Protein AF-0000000072589293 (afdb_homodimer)

Secondary structure (DSSP, 8-state):
-BGGG--HHHHHHHHHHHHH-TT-EEEEEE-SSS-EEEE-SSS--EEEEE--TTT-HHHHHHHHTTEEEEEEEE-TTS-EEEEEEETT--SPEEEEESSHHHHHHHHHHHHHH-SB-PPPPSS-EEEETTEEEE--TTS----TT-----------------/-BGGG--HHHHHHHHHHHHH-TT-EEEEEE-SSS-EEEE-SSS--EEEEE--TTT-HHHHHHHHTTEEEEEEEE-TTS-EEEEEEETT--SPEEEEESSHHHHHHHHHHHHHH-SB-PPPPSS-EEEETTEEEE--TTS----TT-----------------

pLDDT: mean 85.95, std 20.61, range [29.19, 98.81]

InterPro domains:
  IPR019701 NinX, bac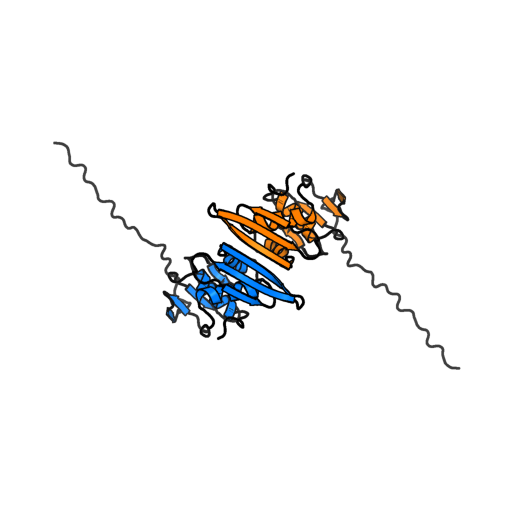teriophage P22 [PF10765] (6-109)

Structure (mmCIF, N/CA/C/O backbone):
data_AF-0000000072589293-model_v1
#
loop_
_entity.id
_entity.type
_entity.pdbx_description
1 polymer 'DUF2591 domain-containing protein'
#
loop_
_atom_site.group_PDB
_atom_site.id
_atom_site.type_symbol
_atom_site.label_atom_id
_atom_site.label_alt_id
_atom_site.label_comp_id
_atom_site.label_asym_id
_atom_site.label_entity_id
_atom_site.label_seq_id
_atom_site.pdbx_PDB_ins_code
_atom_site.Cartn_x
_atom_site.Cartn_y
_atom_site.Cartn_z
_atom_site.occupancy
_atom_site.B_iso_or_equiv
_atom_site.auth_seq_id
_atom_site.auth_comp_id
_atom_site.auth_asym_id
_atom_site.auth_atom_id
_atom_site.pdbx_PDB_model_num
ATOM 1 N N . MET A 1 1 ? 13.688 -21.469 -8.148 1 95.31 1 MET A N 1
ATOM 2 C CA . MET A 1 1 ? 14.219 -20.219 -7.617 1 95.31 1 MET A CA 1
ATOM 3 C C . MET A 1 1 ? 13.758 -20 -6.18 1 95.31 1 MET A C 1
ATOM 5 O O . MET A 1 1 ? 12.625 -20.328 -5.828 1 95.31 1 MET A O 1
ATOM 9 N N . ARG A 1 2 ? 14.703 -19.406 -5.406 1 97.75 2 ARG A N 1
ATOM 10 C CA . ARG A 1 2 ? 14.359 -19.141 -4.016 1 97.75 2 ARG A CA 1
ATOM 11 C C . ARG A 1 2 ? 13.422 -17.953 -3.895 1 97.75 2 ARG A C 1
ATOM 13 O O . ARG A 1 2 ? 13.68 -16.891 -4.473 1 97.75 2 ARG A O 1
ATOM 20 N N . THR A 1 3 ? 12.406 -18.125 -3.061 1 97.69 3 THR A N 1
ATOM 21 C CA . THR A 1 3 ? 11.383 -17.094 -2.943 1 97.69 3 THR A CA 1
ATOM 22 C C . THR A 1 3 ? 11.938 -15.859 -2.238 1 97.69 3 THR A C 1
ATOM 24 O O . THR A 1 3 ? 11.523 -14.734 -2.523 1 97.69 3 THR A O 1
ATOM 27 N N . ASP A 1 4 ? 12.906 -15.977 -1.321 1 97.12 4 ASP A N 1
ATOM 28 C CA . ASP A 1 4 ? 13.461 -14.859 -0.563 1 97.12 4 ASP A CA 1
ATOM 29 C C . ASP A 1 4 ? 14.398 -14.016 -1.43 1 97.12 4 ASP A C 1
ATOM 31 O O . ASP A 1 4 ? 14.859 -12.953 -1.004 1 97.12 4 ASP A O 1
ATOM 35 N N . ARG A 1 5 ? 14.617 -14.477 -2.711 1 96.69 5 ARG A N 1
ATOM 36 C CA . ARG A 1 5 ? 15.516 -13.758 -3.605 1 96.69 5 ARG A CA 1
ATOM 37 C C . ARG A 1 5 ? 14.766 -13.234 -4.824 1 96.69 5 ARG A C 1
ATOM 39 O O . ARG A 1 5 ? 15.359 -12.594 -5.695 1 96.69 5 ARG A O 1
ATOM 46 N N . LEU A 1 6 ? 13.531 -13.555 -4.859 1 97.88 6 LEU A N 1
ATOM 47 C CA . LEU A 1 6 ? 12.742 -13.094 -5.996 1 97.88 6 LEU A CA 1
ATOM 48 C C . LEU A 1 6 ? 12.727 -11.57 -6.062 1 97.88 6 LEU A C 1
ATOM 50 O O . LEU A 1 6 ? 12.648 -10.898 -5.027 1 97.88 6 LEU A O 1
ATOM 54 N N . ASP A 1 7 ? 12.789 -11.047 -7.207 1 96.94 7 ASP A N 1
ATOM 55 C CA . ASP A 1 7 ? 12.727 -9.609 -7.438 1 96.94 7 ASP A CA 1
ATOM 56 C C . ASP A 1 7 ? 12.203 -9.297 -8.836 1 96.94 7 ASP A C 1
ATOM 58 O O . ASP A 1 7 ? 12.016 -10.203 -9.648 1 96.94 7 ASP A O 1
ATOM 62 N N . GLY A 1 8 ? 11.805 -8.062 -9.016 1 96.75 8 GLY A N 1
ATOM 63 C CA . GLY A 1 8 ? 11.43 -7.59 -10.336 1 96.75 8 GLY A CA 1
ATOM 64 C C . GLY A 1 8 ? 10.312 -8.398 -10.961 1 96.75 8 GLY A C 1
ATOM 65 O O . GLY A 1 8 ? 9.32 -8.711 -10.305 1 96.75 8 GLY A O 1
ATOM 66 N N . THR A 1 9 ? 10.484 -8.773 -12.242 1 96.75 9 THR A N 1
ATOM 67 C CA . THR A 1 9 ? 9.414 -9.406 -13 1 96.75 9 THR A CA 1
ATOM 68 C C . THR A 1 9 ? 9.133 -10.812 -12.477 1 96.75 9 THR A C 1
ATOM 70 O O . THR A 1 9 ? 7.988 -11.281 -12.523 1 96.75 9 THR A O 1
ATOM 73 N N . ARG A 1 10 ? 10.172 -11.492 -11.961 1 97.69 10 ARG A N 1
ATOM 74 C CA . ARG A 1 10 ? 9.953 -12.828 -11.414 1 97.69 10 ARG A CA 1
ATOM 75 C C . ARG A 1 10 ? 9.055 -12.781 -10.188 1 97.69 10 ARG A C 1
ATOM 77 O O . ARG A 1 10 ? 8.133 -13.586 -10.055 1 97.69 10 ARG A O 1
ATOM 84 N N . LEU A 1 11 ? 9.305 -11.812 -9.336 1 98.44 11 LEU A N 1
ATOM 85 C CA . LEU A 1 11 ? 8.469 -11.625 -8.156 1 98.44 11 LEU A CA 1
ATOM 86 C C . LEU A 1 11 ? 7.055 -11.195 -8.547 1 98.44 11 LEU A C 1
ATOM 88 O O . LEU A 1 11 ? 6.074 -11.719 -8.016 1 98.44 11 LEU A O 1
ATOM 92 N N . ASP A 1 12 ? 6.965 -10.273 -9.469 1 98.38 12 ASP A N 1
ATOM 93 C CA . ASP A 1 12 ? 5.672 -9.781 -9.945 1 98.38 12 ASP A CA 1
ATOM 94 C C . ASP A 1 12 ? 4.844 -10.914 -10.555 1 98.38 12 ASP A C 1
ATOM 96 O O . ASP A 1 12 ? 3.635 -10.992 -10.328 1 98.38 12 ASP A O 1
ATOM 100 N N . TYR A 1 13 ? 5.5 -11.82 -11.273 1 97.5 13 TYR A N 1
ATOM 101 C CA . TYR A 1 13 ? 4.852 -12.969 -11.891 1 97.5 13 TYR A CA 1
ATOM 102 C C . TYR A 1 13 ? 4.199 -13.859 -10.836 1 97.5 13 TYR A C 1
ATOM 104 O O . TYR A 1 13 ? 3.014 -14.188 -10.945 1 97.5 13 TYR A O 1
ATOM 112 N N . TRP A 1 14 ? 4.934 -14.164 -9.914 1 97.31 14 TRP A N 1
ATOM 113 C CA . TRP A 1 14 ? 4.438 -15.109 -8.914 1 97.31 14 TRP A CA 1
ATOM 114 C C . TRP A 1 14 ? 3.402 -14.453 -8.008 1 97.31 14 TRP A C 1
ATOM 116 O O . TRP A 1 14 ? 2.5 -15.125 -7.5 1 97.31 14 TRP A O 1
ATOM 126 N N . CYS A 1 15 ? 3.516 -13.133 -7.797 1 97.62 15 CYS A N 1
ATOM 127 C CA . CYS A 1 15 ? 2.463 -12.414 -7.086 1 97.62 15 CYS A CA 1
ATOM 128 C C . CYS A 1 15 ? 1.141 -12.5 -7.84 1 97.62 15 CYS A C 1
ATOM 130 O O . CYS A 1 15 ? 0.087 -12.695 -7.234 1 97.62 15 CYS A O 1
ATOM 132 N N . ALA A 1 16 ? 1.229 -12.297 -9.133 1 97.06 16 ALA A N 1
ATOM 133 C CA . ALA A 1 16 ? 0.021 -12.398 -9.945 1 97.06 16 ALA A CA 1
ATOM 134 C C . ALA A 1 16 ? -0.623 -13.773 -9.805 1 97.06 16 ALA A C 1
ATOM 136 O O . ALA A 1 16 ? -1.835 -13.883 -9.602 1 97.06 16 ALA A O 1
ATOM 137 N N . ARG A 1 17 ? 0.209 -14.766 -9.859 1 95.94 17 ARG A N 1
ATOM 138 C CA . ARG A 1 17 ? -0.282 -16.141 -9.719 1 95.94 17 ARG A CA 1
ATOM 139 C C . ARG A 1 17 ? -0.901 -16.359 -8.344 1 95.94 17 ARG A C 1
ATOM 141 O O . ARG A 1 17 ? -1.942 -17 -8.219 1 95.94 17 ARG A O 1
ATOM 148 N N . ALA A 1 18 ? -0.25 -15.82 -7.363 1 95.69 18 ALA A N 1
ATOM 149 C CA . ALA A 1 18 ? -0.725 -15.977 -5.988 1 95.69 18 ALA A CA 1
ATOM 150 C C . ALA A 1 18 ? -2.066 -15.273 -5.793 1 95.69 18 ALA A C 1
ATOM 152 O O . ALA A 1 18 ? -2.959 -15.812 -5.125 1 95.69 18 ALA A O 1
ATOM 153 N N . LEU A 1 19 ? -2.23 -14.078 -6.324 1 95.38 19 LEU A N 1
ATOM 154 C CA . LEU A 1 19 ? -3.447 -13.289 -6.16 1 95.38 19 LEU A CA 1
ATOM 155 C C . LEU A 1 19 ? -4.605 -13.914 -6.934 1 95.38 19 LEU A C 1
ATOM 157 O O . LEU A 1 19 ? -5.754 -13.852 -6.492 1 95.38 19 LEU A O 1
ATOM 161 N N . ALA A 1 20 ? -4.355 -14.359 -8.086 1 92.62 20 ALA A N 1
ATOM 162 C CA . ALA A 1 20 ? -5.402 -14.969 -8.914 1 92.62 20 ALA A CA 1
ATOM 163 C C . ALA A 1 20 ? -6.031 -16.156 -8.203 1 92.62 20 ALA A C 1
ATOM 165 O O . ALA A 1 20 ? -7.246 -16.359 -8.266 1 92.62 20 ALA A O 1
ATOM 166 N N . GLY A 1 21 ? -5.145 -16.875 -7.469 1 86.19 21 GLY A N 1
ATOM 167 C CA . GLY A 1 21 ? -5.648 -18.062 -6.777 1 86.19 21 GLY A CA 1
ATOM 168 C C . GLY A 1 21 ? -5.602 -19.312 -7.629 1 86.19 21 GLY A C 1
ATOM 169 O O . GLY A 1 21 ? -5.316 -19.25 -8.828 1 86.19 21 GLY A O 1
ATOM 170 N N . ASP A 1 22 ? -6.027 -20.406 -7.145 1 79.5 22 ASP A N 1
ATOM 171 C CA . ASP A 1 22 ? -5.828 -21.719 -7.742 1 79.5 22 ASP A CA 1
ATOM 172 C C . ASP A 1 22 ? -6.859 -22 -8.836 1 79.5 22 ASP A C 1
ATOM 174 O O . ASP A 1 22 ? -6.59 -22.734 -9.781 1 79.5 22 ASP A O 1
ATOM 178 N N . ASP A 1 23 ? -7.961 -21.312 -8.727 1 82.94 23 ASP A N 1
ATOM 179 C CA . ASP A 1 23 ? -9.047 -21.672 -9.633 1 82.94 23 ASP A CA 1
ATOM 180 C C . ASP A 1 23 ? -9.141 -20.688 -10.789 1 82.94 23 ASP A C 1
ATOM 182 O O . ASP A 1 23 ? -9.906 -20.891 -11.734 1 82.94 23 ASP A O 1
ATOM 186 N N . ALA A 1 24 ? -8.336 -19.672 -10.719 1 86.5 24 ALA A N 1
ATOM 187 C CA . ALA A 1 24 ? -8.453 -18.641 -11.742 1 86.5 24 ALA A CA 1
ATOM 188 C C . ALA A 1 24 ? -7.59 -18.969 -12.953 1 86.5 24 ALA A C 1
ATOM 190 O O . ALA A 1 24 ? -6.562 -19.641 -12.828 1 86.5 24 ALA A O 1
ATOM 191 N N . THR A 1 25 ? -8.148 -18.609 -14.109 1 90.38 25 THR A N 1
ATOM 192 C CA . THR A 1 25 ? -7.332 -18.656 -15.312 1 90.38 25 THR A CA 1
ATOM 193 C C . THR A 1 25 ? -6.59 -17.344 -15.516 1 90.38 25 THR A C 1
ATOM 195 O O . THR A 1 25 ? -7.199 -16.266 -15.508 1 90.38 25 THR A O 1
ATOM 198 N N . LEU A 1 26 ? -5.246 -17.469 -15.648 1 94.69 26 LEU A N 1
ATOM 199 C CA . LEU A 1 26 ? -4.402 -16.312 -15.914 1 94.69 26 LEU A CA 1
ATOM 200 C C . LEU A 1 26 ? -3.762 -16.406 -17.297 1 94.69 26 LEU A C 1
ATOM 202 O O . LEU A 1 26 ? -3.307 -17.484 -17.703 1 94.69 26 LEU A O 1
ATOM 206 N N . ARG A 1 27 ? -3.783 -15.258 -17.984 1 94.94 27 ARG A N 1
ATOM 207 C CA . ARG A 1 27 ? -3.053 -15.164 -19.25 1 94.94 27 ARG A CA 1
ATOM 208 C C . ARG A 1 27 ? -1.947 -14.109 -19.172 1 94.94 27 ARG A C 1
ATOM 210 O O . ARG A 1 27 ? -2.217 -12.938 -18.891 1 94.94 27 ARG A O 1
ATOM 217 N N . PHE A 1 28 ? -0.741 -14.586 -19.359 1 95.75 28 PHE A N 1
ATOM 218 C CA . PHE A 1 28 ? 0.393 -13.672 -19.438 1 95.75 28 PHE A CA 1
ATOM 219 C C . PHE A 1 28 ? 0.768 -13.391 -20.875 1 95.75 28 PHE A C 1
ATOM 221 O O . PHE A 1 28 ? 1.236 -14.281 -21.594 1 95.75 28 PHE A O 1
ATOM 228 N N . VAL A 1 29 ? 0.486 -12.195 -21.25 1 93.5 29 VAL A N 1
ATOM 229 C CA . VAL A 1 29 ? 0.837 -11.758 -22.594 1 93.5 29 VAL A CA 1
ATOM 230 C C . VAL A 1 29 ? 2.348 -11.555 -22.703 1 93.5 29 VAL A C 1
ATOM 232 O O . VAL A 1 29 ? 2.953 -11.844 -23.734 1 93.5 29 VAL A O 1
ATOM 235 N N . ALA A 1 30 ? 2.859 -11.055 -21.609 1 92.62 30 ALA A N 1
ATOM 236 C CA . ALA A 1 30 ? 4.301 -10.852 -21.5 1 92.62 30 ALA A CA 1
ATOM 237 C C . ALA A 1 30 ? 4.754 -10.977 -20.047 1 92.62 30 ALA A C 1
ATOM 239 O O . ALA A 1 30 ? 4.02 -10.602 -19.125 1 92.62 30 ALA A O 1
ATOM 240 N N . VAL A 1 31 ? 5.906 -11.43 -19.844 1 92.56 31 VAL A N 1
ATOM 241 C CA . VAL A 1 31 ? 6.5 -11.484 -18.516 1 92.56 31 VAL A CA 1
ATOM 242 C C . VAL A 1 31 ? 7.699 -10.547 -18.438 1 92.56 31 VAL A C 1
ATOM 244 O O . VAL A 1 31 ? 7.945 -9.914 -17.406 1 92.56 31 VAL A O 1
ATOM 247 N N . ALA A 1 32 ? 8.477 -10.523 -19.547 1 90.75 32 ALA A N 1
ATOM 248 C CA . ALA A 1 32 ? 9.602 -9.594 -19.656 1 90.75 32 ALA A CA 1
ATOM 249 C C . ALA A 1 32 ? 9.43 -8.68 -20.875 1 90.75 32 ALA A C 1
ATOM 251 O O . ALA A 1 32 ? 8.883 -9.086 -21.891 1 90.75 32 ALA A O 1
ATOM 252 N N . PRO A 1 33 ? 9.773 -7.398 -20.672 1 93.38 33 PRO A N 1
ATOM 253 C CA . PRO A 1 33 ? 10.445 -6.754 -19.547 1 93.38 33 PRO A CA 1
ATOM 254 C C . PRO A 1 33 ? 9.477 -6.383 -18.422 1 93.38 33 PRO A C 1
ATOM 256 O O . PRO A 1 33 ? 9.906 -5.957 -17.344 1 93.38 33 PRO A O 1
ATOM 259 N N . SER A 1 34 ? 8.164 -6.527 -18.688 1 95.31 34 SER A N 1
ATOM 260 C CA . SER A 1 34 ? 7.137 -6.273 -17.672 1 95.31 34 SER A CA 1
ATOM 261 C C . SER A 1 34 ? 6.043 -7.336 -17.734 1 95.31 34 SER A C 1
ATOM 263 O O . SER A 1 34 ? 5.723 -7.855 -18.797 1 95.31 34 SER A O 1
ATOM 265 N N . VAL A 1 35 ? 5.57 -7.637 -16.609 1 97.06 35 VAL A N 1
ATOM 266 C CA . VAL A 1 35 ? 4.477 -8.602 -16.547 1 97.06 35 VAL A CA 1
ATOM 267 C C . VAL A 1 35 ? 3.188 -7.949 -17.047 1 97.06 35 VAL A C 1
ATOM 269 O O . VAL A 1 35 ? 2.734 -6.949 -16.484 1 97.06 35 VAL A O 1
ATOM 272 N N . VAL A 1 36 ? 2.658 -8.422 -18.094 1 97.06 36 VAL A N 1
ATOM 273 C CA . VAL A 1 36 ? 1.354 -8.031 -18.609 1 97.06 36 VAL A CA 1
ATOM 274 C C . VAL A 1 36 ? 0.382 -9.203 -18.516 1 97.06 36 VAL A C 1
ATOM 276 O O . VAL A 1 36 ? 0.643 -10.281 -19.047 1 97.06 36 VAL A O 1
ATOM 279 N N . VAL A 1 37 ? -0.737 -9.008 -17.875 1 96.12 37 VAL A N 1
ATOM 280 C CA . VAL A 1 37 ? -1.557 -10.156 -17.516 1 96.12 37 VAL A CA 1
ATOM 281 C C . VAL A 1 37 ? -3.031 -9.836 -17.734 1 96.12 37 VAL A C 1
ATOM 283 O O . VAL A 1 37 ? -3.447 -8.68 -17.625 1 96.12 37 VAL A O 1
ATOM 286 N N . THR A 1 38 ? -3.732 -10.812 -18.156 1 94.69 38 THR A N 1
ATOM 287 C CA . THR A 1 38 ? -5.191 -10.812 -18.156 1 94.69 38 THR A CA 1
ATOM 288 C C . THR A 1 38 ? -5.734 -11.836 -17.156 1 94.69 38 THR A C 1
ATOM 290 O O . THR A 1 38 ? -5.387 -13.016 -17.234 1 94.69 38 THR A O 1
ATOM 293 N N . VAL A 1 39 ? -6.52 -11.375 -16.234 1 92.88 39 VAL A N 1
ATOM 294 C CA . VAL A 1 39 ? -7.176 -12.211 -15.234 1 92.88 39 VAL A CA 1
ATOM 295 C C . VAL A 1 39 ? -8.484 -11.562 -14.797 1 92.88 39 VAL A C 1
ATOM 297 O O . VAL A 1 39 ? -8.523 -10.375 -14.469 1 92.88 39 VAL A O 1
ATOM 300 N N . THR A 1 40 ? -9.531 -12.281 -14.906 1 88.81 40 THR A N 1
ATOM 301 C CA . THR A 1 40 ? -10.844 -11.695 -14.672 1 88.81 40 THR A CA 1
ATOM 302 C C . THR A 1 40 ? -11.5 -12.297 -13.43 1 88.81 40 THR A C 1
ATOM 304 O O . THR A 1 40 ? -12.617 -11.922 -13.062 1 88.81 40 THR A O 1
ATOM 307 N N . SER A 1 41 ? -10.852 -13.25 -12.82 1 84.88 41 SER A N 1
ATOM 308 C CA . SER A 1 41 ? -11.375 -13.867 -11.609 1 84.88 41 SER A CA 1
ATOM 309 C C . SER A 1 41 ? -10.336 -13.844 -10.492 1 84.88 41 SER A C 1
ATOM 311 O O . SER A 1 41 ? -9.156 -13.594 -10.734 1 84.88 41 SER A O 1
ATOM 313 N N . GLY A 1 42 ? -10.859 -13.961 -9.234 1 83.62 42 GLY A N 1
ATOM 314 C CA . GLY A 1 42 ? -9.984 -13.906 -8.07 1 83.62 42 GLY A CA 1
ATOM 315 C C . GLY A 1 42 ? -9.773 -12.5 -7.543 1 83.62 42 GLY A C 1
ATOM 316 O O . GLY A 1 42 ? -10.586 -11.609 -7.797 1 83.62 42 GLY A O 1
ATOM 317 N N . ALA A 1 43 ? -8.625 -12.336 -6.773 1 86.31 43 ALA A N 1
ATOM 318 C CA . ALA A 1 43 ? -8.406 -11.055 -6.105 1 86.31 43 ALA A CA 1
ATOM 319 C C . ALA A 1 43 ? -7.758 -10.047 -7.047 1 86.31 43 ALA A C 1
ATOM 321 O O . ALA A 1 43 ? -7.793 -8.836 -6.797 1 86.31 43 ALA A O 1
ATOM 322 N N . LEU A 1 44 ? -7.109 -10.586 -8.047 1 90.69 44 LEU A N 1
ATOM 323 C CA . LEU A 1 44 ? -6.508 -9.719 -9.062 1 90.69 44 LEU A CA 1
ATOM 324 C C . LEU A 1 44 ? -7.383 -9.656 -10.305 1 90.69 44 LEU A C 1
ATOM 326 O O . LEU A 1 44 ? -7.766 -10.688 -10.859 1 90.69 44 LEU A O 1
ATOM 330 N N . ARG A 1 45 ? -7.785 -8.43 -10.727 1 90.62 45 ARG A N 1
ATOM 331 C CA . ARG A 1 45 ? -8.531 -8.234 -11.969 1 90.62 45 ARG A CA 1
ATOM 332 C C . ARG A 1 45 ? -7.84 -7.227 -12.875 1 90.62 45 ARG A C 1
ATOM 334 O O . ARG A 1 45 ? -7.73 -6.047 -12.539 1 90.62 45 ARG A O 1
ATOM 341 N N . LYS A 1 46 ? -7.332 -7.816 -13.891 1 94.06 46 LYS A N 1
ATOM 342 C CA . LYS A 1 46 ? -6.594 -7.035 -14.883 1 94.06 46 LYS A CA 1
ATOM 343 C C . LYS A 1 46 ? -6.871 -7.539 -16.297 1 94.06 46 LYS A C 1
ATOM 345 O O . LYS A 1 46 ? -6.969 -8.75 -16.531 1 94.06 46 LYS A O 1
ATOM 350 N N . LEU A 1 47 ? -7.051 -6.691 -17.266 1 94.25 47 LEU A N 1
ATOM 351 C CA . LEU A 1 47 ? -7.246 -7.031 -18.672 1 94.25 47 LEU A CA 1
ATOM 352 C C . LEU A 1 47 ? -6.113 -6.48 -19.531 1 94.25 47 LEU A C 1
ATOM 354 O O . LEU A 1 47 ? -6.125 -5.305 -19.906 1 94.25 47 LEU A O 1
ATOM 358 N N . ASP A 1 48 ? -5.184 -7.336 -19.766 1 93.62 48 ASP A N 1
ATOM 359 C CA . ASP A 1 48 ? -4.012 -6.965 -20.547 1 93.62 48 ASP A CA 1
ATOM 360 C C . ASP A 1 48 ? -3.332 -5.727 -19.969 1 93.62 48 ASP A C 1
ATOM 362 O O . ASP A 1 48 ? -3.115 -4.742 -20.688 1 93.62 48 ASP A O 1
ATOM 366 N N . GLN A 1 49 ? -3.076 -5.742 -18.781 1 96.94 49 GLN A N 1
ATOM 367 C CA . GLN A 1 49 ? -2.471 -4.621 -18.078 1 96.94 49 GLN A CA 1
ATOM 368 C C . GLN A 1 49 ? -1.182 -5.039 -17.375 1 96.94 49 GLN A C 1
ATOM 370 O O . GLN A 1 49 ? -1.01 -6.211 -17.031 1 96.94 49 GLN A O 1
ATOM 375 N N . ARG A 1 50 ? -0.341 -4.066 -17.266 1 97.38 50 ARG A N 1
ATOM 376 C CA . ARG A 1 50 ? 0.897 -4.281 -16.516 1 97.38 50 ARG A CA 1
ATOM 377 C C . ARG A 1 50 ? 0.615 -4.508 -15.039 1 97.38 50 ARG A C 1
ATOM 379 O O . ARG A 1 50 ? -0.281 -3.879 -14.469 1 97.38 50 ARG A O 1
ATOM 386 N N . PHE A 1 51 ? 1.267 -5.375 -14.438 1 97.62 51 PHE A N 1
ATOM 387 C CA . PHE A 1 51 ? 1.188 -5.668 -13.008 1 97.62 51 PHE A CA 1
ATOM 388 C C . PHE A 1 51 ? 2.578 -5.691 -12.383 1 97.62 51 PHE A C 1
ATOM 390 O O . PHE A 1 51 ? 3.393 -6.559 -12.703 1 97.62 51 PHE A O 1
ATOM 397 N N . ALA A 1 52 ? 2.852 -4.719 -11.539 1 98.19 52 ALA A N 1
ATOM 398 C CA . ALA A 1 52 ? 4.199 -4.574 -10.992 1 98.19 52 ALA A CA 1
ATOM 399 C C . ALA A 1 52 ? 4.16 -4.234 -9.508 1 98.19 52 ALA A C 1
ATOM 401 O O . ALA A 1 52 ? 4.629 -3.168 -9.094 1 98.19 52 ALA A O 1
ATOM 402 N N . PRO A 1 53 ? 3.758 -5.168 -8.656 1 97.69 53 PRO A N 1
ATOM 403 C CA . PRO A 1 53 ? 3.684 -4.898 -7.215 1 97.69 53 PRO A CA 1
ATOM 404 C C . PRO A 1 53 ? 5.051 -4.605 -6.598 1 97.69 53 PRO A C 1
ATOM 406 O O . PRO A 1 53 ? 5.137 -3.93 -5.57 1 97.69 53 PRO A O 1
ATOM 409 N N . SER A 1 54 ? 6.137 -5.066 -7.16 1 97.31 54 SER A N 1
ATOM 410 C CA . SER A 1 54 ? 7.465 -4.828 -6.609 1 97.31 54 SER A CA 1
ATOM 411 C C . SER A 1 54 ? 7.91 -3.385 -6.836 1 97.31 54 SER A C 1
ATOM 413 O O . SER A 1 54 ? 8.82 -2.895 -6.164 1 97.31 54 SER A O 1
ATOM 415 N N . ALA A 1 55 ? 7.207 -2.727 -7.77 1 96.12 55 ALA A N 1
ATOM 416 C CA . ALA A 1 55 ? 7.656 -1.386 -8.141 1 96.12 55 ALA A CA 1
ATOM 417 C C . ALA A 1 55 ? 6.559 -0.354 -7.895 1 96.12 55 ALA A C 1
ATOM 419 O O . ALA A 1 55 ? 6.816 0.852 -7.91 1 96.12 55 ALA A O 1
ATOM 420 N N . SER A 1 56 ? 5.402 -0.84 -7.664 1 95.38 56 SER A N 1
ATOM 421 C CA . SER A 1 56 ? 4.281 0.093 -7.594 1 95.38 56 SER A CA 1
ATOM 422 C C . SER A 1 56 ? 3.346 -0.255 -6.441 1 95.38 56 SER A C 1
ATOM 424 O O . SER A 1 56 ? 2.861 -1.385 -6.348 1 95.38 56 SER A O 1
ATOM 426 N N . TRP A 1 57 ? 2.945 0.754 -5.68 1 95.25 57 TRP A N 1
ATOM 427 C CA . TRP A 1 57 ? 1.983 0.523 -4.609 1 95.25 57 TRP A CA 1
ATOM 428 C C . TRP A 1 57 ? 0.582 0.314 -5.172 1 95.25 57 TRP A C 1
ATOM 430 O O . TRP A 1 57 ? -0.233 -0.397 -4.578 1 95.25 57 TRP A O 1
ATOM 440 N N . ALA A 1 58 ? 0.305 0.932 -6.309 1 94.81 58 ALA A N 1
ATOM 441 C CA . ALA A 1 58 ? -0.996 0.708 -6.934 1 94.81 58 ALA A CA 1
ATOM 442 C C . ALA A 1 58 ? -1.262 -0.781 -7.129 1 94.81 58 ALA A C 1
ATOM 444 O O . ALA A 1 58 ? -2.381 -1.252 -6.918 1 94.81 58 ALA A O 1
ATOM 445 N N . ASP A 1 59 ? -0.19 -1.503 -7.438 1 96.75 59 ASP A N 1
ATOM 446 C CA . ASP A 1 59 ? -0.316 -2.943 -7.633 1 96.75 59 ASP A CA 1
ATOM 447 C C . ASP A 1 59 ? -0.095 -3.697 -6.32 1 96.75 59 ASP A C 1
ATOM 449 O O . ASP A 1 59 ? -0.816 -4.648 -6.02 1 96.75 59 ASP A O 1
ATOM 453 N N . ALA A 1 60 ? 0.881 -3.266 -5.531 1 97.62 60 ALA A N 1
ATOM 454 C CA . ALA A 1 60 ? 1.178 -3.936 -4.27 1 97.62 60 ALA A CA 1
ATOM 455 C C . ALA A 1 60 ? -0.012 -3.865 -3.316 1 97.62 60 ALA A C 1
ATOM 457 O O . ALA A 1 60 ? -0.14 -4.691 -2.41 1 97.62 60 ALA A O 1
ATOM 458 N N . GLY A 1 61 ? -0.855 -2.879 -3.549 1 95.56 61 GLY A N 1
ATOM 459 C CA . GLY A 1 61 ? -2.062 -2.744 -2.748 1 95.56 61 GLY A CA 1
ATOM 460 C C . GLY A 1 61 ? -2.975 -3.955 -2.836 1 95.56 61 GLY A C 1
ATOM 461 O O . GLY A 1 61 ? -3.672 -4.281 -1.875 1 95.56 61 GLY A O 1
ATOM 462 N N . ASP A 1 62 ? -2.965 -4.586 -3.967 1 94.81 62 ASP A N 1
ATOM 463 C CA . ASP A 1 62 ? -3.764 -5.793 -4.133 1 94.81 62 ASP A CA 1
ATOM 464 C C . ASP A 1 62 ? -3.318 -6.887 -3.162 1 94.81 62 ASP A C 1
ATOM 466 O O . ASP A 1 62 ? -4.145 -7.652 -2.658 1 94.81 62 ASP A O 1
ATOM 470 N N . VAL A 1 63 ? -2.021 -6.922 -2.906 1 96.5 63 VAL A N 1
ATOM 471 C CA . VAL A 1 63 ? -1.479 -7.902 -1.968 1 96.5 63 VAL A CA 1
ATOM 472 C C . VAL A 1 63 ? -1.844 -7.504 -0.54 1 96.5 63 VAL A C 1
ATOM 474 O O . VAL A 1 63 ? -2.299 -8.336 0.246 1 96.5 63 VAL A O 1
ATOM 477 N N . LEU A 1 64 ? -1.713 -6.254 -0.234 1 96.06 64 LEU A N 1
ATOM 478 C CA . LEU A 1 64 ? -2.01 -5.738 1.098 1 96.06 64 LEU A CA 1
ATOM 479 C C . LEU A 1 64 ? -3.475 -5.969 1.457 1 96.06 64 LEU A C 1
ATOM 481 O O . LEU A 1 64 ? -3.795 -6.273 2.607 1 96.06 64 LEU A O 1
ATOM 485 N N . ALA A 1 65 ? -4.293 -5.844 0.472 1 91.81 65 ALA A N 1
ATOM 486 C CA . ALA A 1 65 ? -5.727 -6 0.69 1 91.81 65 ALA A CA 1
ATOM 487 C C . ALA A 1 65 ? -6.062 -7.418 1.133 1 91.81 65 ALA A C 1
ATOM 489 O O . ALA A 1 65 ? -7.102 -7.652 1.755 1 91.81 65 ALA A O 1
ATOM 490 N N . ARG A 1 66 ? -5.164 -8.359 0.882 1 93.75 66 ARG A N 1
ATOM 491 C CA . ARG A 1 66 ? -5.402 -9.75 1.242 1 93.75 66 ARG A CA 1
ATOM 492 C C . ARG A 1 66 ? -4.891 -10.047 2.646 1 93.75 66 ARG A C 1
ATOM 494 O O . AR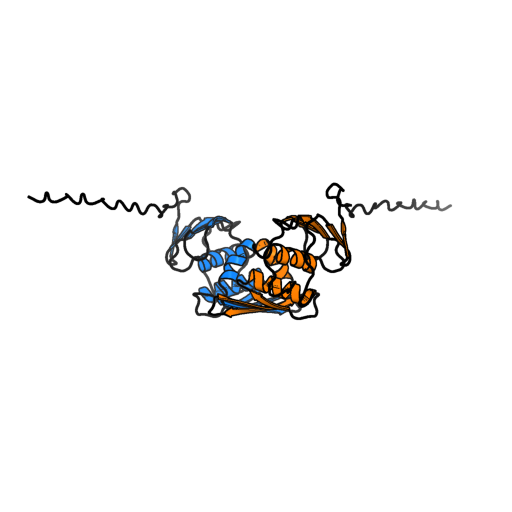G A 1 66 ? -5.152 -11.125 3.195 1 93.75 66 ARG A O 1
ATOM 501 N N . ALA A 1 67 ? -4.211 -9.164 3.225 1 96 67 ALA A N 1
ATOM 502 C CA . ALA A 1 67 ? -3.59 -9.422 4.52 1 96 67 ALA A CA 1
ATOM 503 C C . ALA A 1 67 ? -4.602 -9.281 5.652 1 96 67 ALA A C 1
ATOM 505 O O . ALA A 1 67 ? -5.227 -8.227 5.805 1 96 67 ALA A O 1
ATOM 506 N N . ASP A 1 68 ? -4.723 -10.312 6.434 1 96.69 68 ASP A N 1
ATOM 507 C CA . ASP A 1 68 ? -5.562 -10.281 7.625 1 96.69 68 ASP A CA 1
ATOM 508 C C . ASP A 1 68 ? -4.773 -9.805 8.844 1 96.69 68 ASP A C 1
ATOM 510 O O . ASP A 1 68 ? -5.352 -9.281 9.797 1 96.69 68 ASP A O 1
ATOM 514 N N . ALA A 1 69 ? -3.588 -10.109 8.852 1 98.12 69 ALA A N 1
ATOM 515 C CA . ALA A 1 69 ? -2.633 -9.664 9.859 1 98.12 69 ALA A CA 1
ATOM 516 C C . ALA A 1 69 ? -1.271 -9.367 9.234 1 98.12 69 ALA A C 1
ATOM 518 O O . ALA A 1 69 ? -0.813 -10.102 8.359 1 98.12 69 ALA A O 1
ATOM 519 N N . LEU A 1 70 ? -0.682 -8.344 9.719 1 98.25 70 LEU A N 1
ATOM 520 C CA . LEU A 1 70 ? 0.595 -7.902 9.164 1 98.25 70 LEU A CA 1
ATOM 521 C C . LEU A 1 70 ? 1.481 -7.301 10.25 1 98.25 70 LEU A C 1
ATOM 523 O O . LEU A 1 70 ? 1.013 -6.512 11.078 1 98.25 70 LEU A O 1
ATOM 527 N N . SER A 1 71 ? 2.67 -7.707 10.305 1 98.5 71 SER A N 1
ATOM 528 C CA . SER A 1 71 ? 3.713 -7.113 11.133 1 98.5 71 SER A CA 1
ATOM 529 C C . SER A 1 71 ? 4.934 -6.734 10.305 1 98.5 71 SER A C 1
ATOM 531 O O . SER A 1 71 ? 5.484 -7.566 9.578 1 98.5 71 SER A O 1
ATOM 533 N N . VAL A 1 72 ? 5.289 -5.535 10.406 1 98.38 72 VAL A N 1
ATOM 534 C CA . VAL A 1 72 ? 6.398 -5 9.625 1 98.38 72 VAL A CA 1
ATOM 535 C C . VAL A 1 72 ? 7.398 -4.312 10.547 1 98.38 72 VAL A C 1
ATOM 537 O O . VAL A 1 72 ? 7.008 -3.596 11.477 1 98.38 72 VAL A O 1
ATOM 540 N N . ALA A 1 73 ? 8.602 -4.516 10.312 1 98.12 73 ALA A N 1
ATOM 541 C CA . ALA A 1 73 ? 9.672 -3.824 11.031 1 98.12 73 ALA A CA 1
ATOM 542 C C . ALA A 1 73 ? 10.797 -3.438 10.078 1 98.12 73 ALA A C 1
ATOM 544 O O . ALA A 1 73 ? 11.312 -4.277 9.328 1 98.12 73 ALA A O 1
ATOM 545 N N . ARG A 1 74 ? 11.094 -2.229 10.094 1 96.75 74 ARG A N 1
ATOM 546 C CA . ARG A 1 74 ? 12.266 -1.762 9.367 1 96.75 74 ARG A CA 1
ATOM 547 C C . ARG A 1 74 ? 13.523 -1.857 10.234 1 96.75 74 ARG A C 1
ATOM 549 O O . ARG A 1 74 ? 13.531 -1.391 11.375 1 96.75 74 ARG A O 1
ATOM 556 N N . ARG A 1 75 ? 14.508 -2.361 9.68 1 95.38 75 ARG A N 1
ATOM 557 C CA . ARG A 1 75 ? 15.766 -2.543 10.406 1 95.38 75 ARG A CA 1
ATOM 558 C C . ARG A 1 75 ? 16.688 -1.344 10.211 1 95.38 75 ARG A C 1
ATOM 560 O O . ARG A 1 75 ? 16.422 -0.478 9.375 1 95.38 75 ARG A O 1
ATOM 567 N N . ASP A 1 76 ? 17.75 -1.35 10.953 1 92.88 76 ASP A N 1
ATOM 568 C CA . ASP A 1 76 ? 18.703 -0.239 10.922 1 92.88 76 ASP A CA 1
ATOM 569 C C . ASP A 1 76 ? 19.422 -0.174 9.586 1 92.88 76 ASP A C 1
ATOM 571 O O . ASP A 1 76 ? 19.844 0.902 9.148 1 92.88 76 ASP A O 1
ATOM 575 N N . ASP A 1 77 ? 19.609 -1.318 8.93 1 93.75 77 ASP A N 1
ATOM 576 C CA . ASP A 1 77 ? 20.312 -1.356 7.66 1 93.75 77 ASP A CA 1
ATOM 577 C C . ASP A 1 77 ? 19.391 -0.967 6.504 1 93.75 77 ASP A C 1
ATOM 579 O O . ASP A 1 77 ? 19.797 -1.035 5.34 1 93.75 77 ASP A O 1
ATOM 583 N N . GLY A 1 78 ? 18.156 -0.7 6.797 1 92.62 78 GLY A N 1
ATOM 584 C CA . GLY A 1 78 ? 17.219 -0.233 5.789 1 92.62 78 GLY A CA 1
ATOM 585 C C . GLY A 1 78 ? 16.312 -1.329 5.266 1 92.62 78 GLY A C 1
ATOM 586 O O . GLY A 1 78 ? 15.312 -1.05 4.605 1 92.62 78 GLY A O 1
ATOM 587 N N . ARG A 1 79 ? 16.688 -2.562 5.539 1 96.88 79 ARG A N 1
ATOM 588 C CA . ARG A 1 79 ? 15.867 -3.682 5.102 1 96.88 79 ARG A CA 1
ATOM 589 C C . ARG A 1 79 ? 14.578 -3.76 5.914 1 96.88 79 ARG A C 1
ATOM 591 O O . ARG A 1 79 ? 14.516 -3.271 7.043 1 96.88 79 ARG A O 1
ATOM 598 N N . VAL A 1 80 ? 13.609 -4.352 5.289 1 97.94 80 VAL A N 1
ATOM 599 C CA . VAL A 1 80 ? 12.305 -4.441 5.93 1 97.94 80 VAL A CA 1
ATOM 600 C C . VAL A 1 80 ? 11.93 -5.91 6.133 1 97.94 80 VAL A C 1
ATOM 602 O O . VAL A 1 80 ? 12.078 -6.727 5.223 1 97.94 80 VAL A O 1
ATOM 605 N N . GLU A 1 81 ? 11.477 -6.246 7.312 1 98.5 81 GLU A N 1
ATOM 606 C CA . GLU A 1 81 ? 10.922 -7.562 7.621 1 98.5 81 GLU A CA 1
ATOM 607 C C . GLU A 1 81 ? 9.398 -7.531 7.652 1 98.5 81 GLU A C 1
ATOM 609 O O . GLU A 1 81 ? 8.805 -6.602 8.203 1 98.5 81 GLU A O 1
ATOM 614 N N . CYS A 1 82 ? 8.852 -8.531 7.07 1 98.56 82 CYS A N 1
ATOM 615 C CA . CYS A 1 82 ? 7.398 -8.602 6.992 1 98.56 82 CYS A CA 1
ATOM 616 C C . CYS A 1 82 ? 6.902 -9.992 7.375 1 98.56 82 CYS A C 1
ATOM 618 O O . CYS A 1 82 ? 7.414 -11 6.879 1 98.56 82 CYS A O 1
ATOM 620 N N . THR A 1 83 ? 6.008 -10.102 8.289 1 98.75 83 THR A N 1
ATOM 621 C CA . THR A 1 83 ? 5.246 -11.297 8.633 1 98.75 83 THR A CA 1
ATOM 622 C C . THR A 1 83 ? 3.754 -11.07 8.43 1 98.75 83 THR A C 1
ATOM 624 O O . THR A 1 83 ? 3.197 -10.086 8.93 1 98.75 83 THR A O 1
ATOM 627 N N . ALA A 1 84 ? 3.115 -11.961 7.727 1 98.62 84 ALA A N 1
ATOM 628 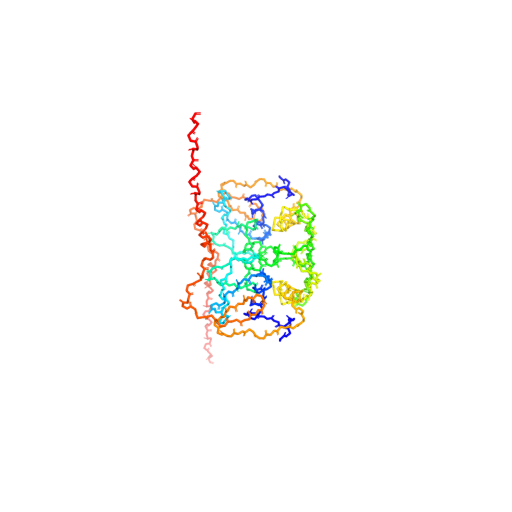C CA . ALA A 1 84 ? 1.722 -11.672 7.398 1 98.62 84 ALA A CA 1
ATOM 629 C C . ALA A 1 84 ? 0.912 -12.961 7.254 1 98.62 84 ALA A C 1
ATOM 631 O O . ALA A 1 84 ? 1.453 -14 6.875 1 98.62 84 ALA A O 1
ATOM 632 N N . ARG A 1 85 ? -0.326 -12.898 7.621 1 98.44 85 ARG A N 1
ATOM 633 C CA . ARG A 1 85 ? -1.354 -13.875 7.277 1 98.44 85 ARG A CA 1
ATOM 634 C C . ARG A 1 85 ? -2.275 -13.336 6.188 1 98.44 85 ARG A C 1
ATOM 636 O O . ARG A 1 85 ? -2.779 -12.219 6.289 1 98.44 85 ARG A O 1
ATOM 643 N N . PHE A 1 86 ? -2.443 -14.102 5.18 1 96.94 86 PHE A N 1
ATOM 644 C CA . PHE A 1 86 ? -3.258 -13.656 4.055 1 96.94 86 PHE A CA 1
ATOM 645 C C . PHE A 1 86 ? -4.539 -14.477 3.959 1 96.94 86 PHE A C 1
ATOM 647 O O . PHE A 1 86 ? -4.527 -15.688 4.188 1 96.94 86 PHE A O 1
ATOM 654 N N . ALA A 1 87 ? -5.543 -13.75 3.611 1 93.94 87 ALA A N 1
ATOM 655 C CA . ALA A 1 87 ? -6.828 -14.414 3.428 1 93.94 87 ALA A CA 1
ATOM 656 C C . ALA A 1 87 ? -6.715 -15.562 2.426 1 93.94 87 ALA A C 1
ATOM 658 O O . ALA A 1 87 ? -6.141 -15.398 1.347 1 93.94 87 ALA A O 1
ATOM 659 N N . GLY A 1 88 ? -7.277 -16.703 2.748 1 91.31 88 GLY A N 1
ATOM 660 C CA . GLY A 1 88 ? -7.297 -17.844 1.85 1 91.31 88 GLY A CA 1
ATOM 661 C C . GLY A 1 88 ? -5.992 -18.609 1.831 1 91.31 88 GLY A C 1
ATOM 662 O O . GLY A 1 88 ? -5.832 -19.562 1.051 1 91.31 88 GLY A O 1
ATOM 663 N N . VAL A 1 89 ? -5.043 -18.172 2.574 1 94.25 89 VAL A N 1
ATOM 664 C CA . VAL A 1 89 ? -3.75 -18.844 2.674 1 94.25 89 VAL A CA 1
ATOM 665 C C . VAL A 1 89 ? -3.516 -19.312 4.109 1 94.25 89 VAL A C 1
ATOM 667 O O . VAL A 1 89 ? -3.564 -18.5 5.043 1 94.25 89 VAL A O 1
ATOM 670 N N . ARG A 1 90 ? -3.281 -20.516 4.367 1 93.44 90 ARG A N 1
ATOM 671 C CA . ARG A 1 90 ? -3.156 -21.078 5.711 1 93.44 90 ARG A CA 1
ATOM 672 C C . ARG A 1 90 ? -1.82 -20.703 6.336 1 93.44 90 ARG A C 1
ATOM 674 O O . ARG A 1 90 ? -1.762 -20.344 7.52 1 93.44 90 ARG A O 1
ATOM 681 N N . ALA A 1 91 ? -0.789 -20.797 5.512 1 96.5 91 ALA A N 1
ATOM 682 C CA . ALA A 1 91 ? 0.558 -20.578 6.031 1 96.5 91 ALA A CA 1
ATOM 683 C C . ALA A 1 91 ? 0.805 -19.094 6.293 1 96.5 91 ALA A C 1
ATOM 685 O O . ALA A 1 91 ? 0.36 -18.234 5.523 1 96.5 91 ALA A O 1
ATOM 686 N N . VAL A 1 92 ? 1.472 -18.797 7.379 1 98 92 VAL A N 1
ATOM 687 C CA . VAL A 1 92 ? 1.975 -17.453 7.633 1 98 92 VAL A CA 1
ATOM 688 C C . VAL A 1 92 ? 3.197 -17.188 6.758 1 98 92 VAL A C 1
ATOM 690 O O . VAL A 1 92 ? 4.094 -18.031 6.656 1 98 92 VAL A O 1
ATOM 693 N N . GLY A 1 93 ? 3.184 -16.031 6.062 1 98.44 93 GLY A N 1
ATOM 694 C CA . GLY A 1 93 ? 4.324 -15.648 5.246 1 98.44 93 GLY A CA 1
ATOM 695 C C . GLY A 1 93 ? 5.293 -14.734 5.973 1 98.44 93 GLY A C 1
ATOM 696 O O . GLY A 1 93 ? 4.883 -13.789 6.648 1 98.44 93 GLY A O 1
ATOM 697 N N . CYS A 1 94 ? 6.559 -15.047 5.852 1 98.38 94 CYS A N 1
ATOM 698 C CA . CYS A 1 94 ? 7.613 -14.211 6.41 1 98.38 94 CYS A CA 1
ATOM 699 C C . CYS A 1 94 ? 8.727 -13.984 5.398 1 98.38 94 CYS A C 1
ATOM 701 O O . CYS A 1 94 ? 9.219 -14.938 4.789 1 98.38 94 CYS A O 1
ATOM 703 N N . ALA A 1 95 ? 9.047 -12.797 5.25 1 98.62 95 ALA A N 1
ATOM 704 C CA . ALA A 1 95 ? 10.141 -12.492 4.336 1 98.62 95 ALA A CA 1
ATOM 705 C C . ALA A 1 95 ? 10.719 -11.109 4.621 1 98.62 95 ALA A C 1
ATOM 707 O O . ALA A 1 95 ? 10.125 -10.312 5.352 1 98.62 95 ALA A O 1
ATOM 708 N N . ASP A 1 96 ? 11.875 -10.883 4.148 1 98.19 96 ASP A N 1
ATOM 709 C CA . ASP A 1 96 ? 12.484 -9.555 4.188 1 98.19 96 ASP A CA 1
ATOM 710 C C . ASP A 1 96 ? 12.766 -9.047 2.777 1 98.19 96 ASP A C 1
ATOM 712 O O . ASP A 1 96 ? 12.695 -9.805 1.809 1 98.19 96 ASP A O 1
ATOM 716 N N . GLY A 1 97 ? 12.992 -7.777 2.645 1 98 97 GLY A N 1
ATOM 717 C CA . GLY A 1 97 ? 13.305 -7.141 1.376 1 98 97 GLY A CA 1
ATOM 718 C C . GLY A 1 97 ? 13.898 -5.754 1.536 1 98 97 GLY A C 1
ATOM 719 O O . GLY A 1 97 ? 13.984 -5.234 2.652 1 98 97 GLY A O 1
ATOM 720 N N . PRO A 1 98 ? 14.414 -5.289 0.431 1 97 98 PRO A N 1
ATOM 721 C CA . PRO A 1 98 ? 15.016 -3.951 0.474 1 97 98 PRO A CA 1
ATOM 722 C C . PRO A 1 98 ? 14 -2.863 0.814 1 97 98 PRO A C 1
ATOM 724 O O . PRO A 1 98 ? 14.383 -1.77 1.241 1 97 98 PRO A O 1
ATOM 727 N N . ASP A 1 99 ? 12.742 -3.104 0.597 1 95.94 99 ASP A N 1
ATOM 728 C CA . ASP A 1 99 ? 11.641 -2.225 0.979 1 95.94 99 ASP A CA 1
ATOM 729 C C . ASP A 1 99 ? 10.391 -3.029 1.326 1 95.94 99 ASP A C 1
ATOM 731 O O . ASP A 1 99 ? 10.383 -4.258 1.214 1 95.94 99 ASP A O 1
ATOM 735 N N . LEU A 1 100 ? 9.406 -2.338 1.725 1 96.31 100 LEU A N 1
ATOM 736 C CA . LEU A 1 100 ? 8.211 -3.012 2.223 1 96.31 100 LEU A CA 1
ATOM 737 C C . LEU A 1 100 ? 7.488 -3.736 1.094 1 96.31 100 LEU A C 1
ATOM 739 O O . LEU A 1 100 ? 6.945 -4.824 1.297 1 96.31 100 LEU A O 1
ATOM 743 N N . ARG A 1 101 ? 7.465 -3.16 -0.067 1 97.19 101 ARG A N 1
ATOM 744 C CA . ARG A 1 101 ? 6.75 -3.791 -1.172 1 97.19 101 ARG A CA 1
ATOM 745 C C . ARG A 1 101 ? 7.332 -5.164 -1.489 1 97.19 101 ARG A C 1
ATOM 747 O O . ARG A 1 101 ? 6.594 -6.141 -1.619 1 97.19 101 ARG A O 1
ATOM 754 N N . VAL A 1 102 ? 8.648 -5.184 -1.568 1 98.25 102 VAL A N 1
ATOM 755 C CA . VAL A 1 102 ? 9.328 -6.426 -1.912 1 98.25 102 VAL A CA 1
ATOM 756 C C . VAL A 1 102 ? 9.18 -7.43 -0.77 1 98.25 102 VAL A C 1
ATOM 758 O O . VAL A 1 102 ? 8.891 -8.602 -1 1 98.25 102 VAL A O 1
ATOM 761 N N . ALA A 1 103 ? 9.367 -7.012 0.445 1 98.5 103 ALA A N 1
ATOM 762 C CA . ALA A 1 103 ? 9.211 -7.891 1.602 1 98.5 103 ALA A CA 1
ATOM 763 C C . ALA A 1 103 ? 7.805 -8.492 1.648 1 98.5 103 ALA A C 1
ATOM 765 O O . ALA A 1 103 ? 7.645 -9.688 1.872 1 98.5 103 ALA A O 1
ATOM 766 N N . LEU A 1 104 ? 6.82 -7.664 1.452 1 98.19 104 LEU A N 1
ATOM 767 C CA . LEU A 1 104 ? 5.422 -8.078 1.453 1 98.19 104 LEU A CA 1
ATOM 768 C C . LEU A 1 104 ? 5.156 -9.094 0.346 1 98.19 104 LEU A C 1
ATOM 770 O O . LEU A 1 104 ? 4.543 -10.141 0.587 1 98.19 104 LEU A O 1
ATOM 774 N N . ALA A 1 105 ? 5.613 -8.711 -0.837 1 98.5 105 ALA A N 1
ATOM 775 C CA . ALA A 1 105 ? 5.41 -9.594 -1.982 1 98.5 105 ALA A CA 1
ATOM 776 C C . ALA A 1 105 ? 6.066 -10.945 -1.755 1 98.5 105 ALA A C 1
ATOM 778 O O . ALA A 1 105 ? 5.465 -11.992 -2.021 1 98.5 105 ALA A O 1
ATOM 779 N N . ARG A 1 106 ? 7.309 -10.945 -1.278 1 98.81 106 ARG A N 1
ATOM 780 C CA . ARG A 1 106 ? 8.016 -12.188 -0.993 1 98.81 106 ARG A CA 1
ATOM 781 C C . ARG A 1 106 ? 7.285 -13 0.07 1 98.81 106 ARG A C 1
ATOM 783 O O . ARG A 1 106 ? 7.164 -14.219 -0.049 1 98.81 106 ARG A O 1
ATOM 790 N N . ALA A 1 107 ? 6.812 -12.391 1.093 1 98.81 107 ALA A N 1
ATOM 791 C CA . ALA A 1 107 ? 6.062 -13.07 2.145 1 98.81 107 ALA A CA 1
ATOM 792 C C . ALA A 1 107 ? 4.805 -13.727 1.583 1 98.81 107 ALA A C 1
ATOM 794 O O . ALA A 1 107 ? 4.473 -14.859 1.947 1 98.81 107 ALA A O 1
ATOM 795 N N . PHE A 1 108 ? 4.129 -13.023 0.691 1 98.69 108 PHE A N 1
ATOM 796 C CA . PHE A 1 108 ? 2.895 -13.516 0.089 1 98.69 108 PHE A CA 1
ATOM 797 C C . PHE A 1 108 ? 3.162 -14.734 -0.783 1 98.69 108 PHE A C 1
ATOM 799 O O . PHE A 1 108 ? 2.48 -15.75 -0.659 1 98.69 108 PHE A O 1
ATOM 806 N N . VAL A 1 109 ? 4.145 -14.602 -1.661 1 98.44 109 VAL A N 1
ATOM 807 C CA . VAL A 1 109 ? 4.5 -15.711 -2.547 1 98.44 109 VAL A CA 1
ATOM 808 C C . VAL A 1 109 ? 4.941 -16.906 -1.72 1 98.44 109 VAL A C 1
ATOM 810 O O . VAL A 1 109 ? 4.531 -18.047 -1.99 1 98.44 109 VAL A O 1
ATOM 813 N N . ARG A 1 110 ? 5.73 -16.656 -0.698 1 98.62 110 ARG A N 1
ATOM 814 C CA . ARG A 1 110 ? 6.211 -17.734 0.156 1 98.62 110 ARG A CA 1
ATOM 815 C C . ARG A 1 110 ? 5.055 -18.422 0.871 1 98.62 110 ARG A C 1
ATOM 817 O O . ARG A 1 110 ? 5.035 -19.656 0.996 1 98.62 110 ARG A O 1
ATOM 824 N N . ALA A 1 111 ? 4.168 -17.672 1.345 1 98.25 111 ALA A N 1
ATOM 825 C CA . ALA A 1 111 ? 3.004 -18.234 2.021 1 98.25 111 ALA A CA 1
ATOM 826 C C . ALA A 1 111 ? 2.209 -19.141 1.085 1 98.25 111 ALA A C 1
ATOM 828 O O . ALA A 1 111 ? 1.675 -20.172 1.51 1 98.25 111 ALA A O 1
ATOM 829 N N . ARG A 1 112 ? 2.113 -18.75 -0.156 1 96.88 112 ARG A N 1
ATOM 830 C CA . ARG A 1 112 ? 1.266 -19.438 -1.122 1 96.88 112 ARG A CA 1
ATOM 831 C C . ARG A 1 112 ? 1.989 -20.641 -1.728 1 96.88 112 ARG A C 1
ATOM 833 O O . ARG A 1 112 ? 1.377 -21.672 -1.977 1 96.88 112 ARG A O 1
ATOM 840 N N . PHE A 1 113 ? 3.316 -20.469 -1.981 1 96.5 113 PHE A N 1
ATOM 841 C CA . PHE A 1 113 ? 3.98 -21.469 -2.826 1 96.5 113 PHE A CA 1
ATOM 842 C C . PHE A 1 113 ? 5.152 -22.109 -2.092 1 96.5 113 PHE A C 1
ATOM 844 O O . PHE A 1 113 ? 5.742 -23.062 -2.578 1 96.5 113 PHE A O 1
ATOM 851 N N . GLY A 1 114 ? 5.555 -21.531 -0.934 1 97.69 114 GLY A N 1
ATOM 852 C CA . GLY A 1 114 ? 6.676 -22.078 -0.186 1 97.69 114 GLY A CA 1
ATOM 853 C C . GLY A 1 114 ? 7.996 -21.406 -0.501 1 97.69 114 GLY A C 1
ATOM 854 O O . GLY A 1 114 ? 8.016 -20.25 -0.934 1 97.69 114 GLY A O 1
ATOM 855 N N . ASP A 1 115 ? 9.062 -22.078 -0.291 1 98.06 115 ASP A N 1
ATOM 856 C CA . ASP A 1 115 ? 10.383 -21.453 -0.268 1 98.06 115 ASP A CA 1
ATOM 857 C C . ASP A 1 115 ? 10.984 -21.391 -1.67 1 98.06 115 ASP A C 1
ATOM 859 O O . ASP A 1 115 ? 11.969 -20.672 -1.897 1 98.06 115 ASP A O 1
ATOM 863 N N . ALA A 1 116 ? 10.344 -22.125 -2.545 1 97.94 116 ALA A N 1
ATOM 864 C CA . ALA A 1 116 ? 10.898 -22.172 -3.896 1 97.94 116 ALA A CA 1
ATOM 865 C C . ALA A 1 116 ? 9.789 -22.203 -4.945 1 97.94 116 ALA A C 1
ATOM 867 O O . ALA A 1 116 ? 8.727 -22.781 -4.715 1 97.94 116 ALA A O 1
ATOM 868 N N . VAL A 1 117 ? 10.094 -21.594 -6.082 1 97.38 117 VAL A N 1
ATOM 869 C CA . VAL A 1 117 ? 9.18 -21.594 -7.223 1 97.38 117 VAL A CA 1
ATOM 870 C C . VAL A 1 117 ? 9.969 -21.844 -8.508 1 97.38 117 VAL A C 1
ATOM 872 O O . VAL A 1 117 ? 11.195 -21.797 -8.508 1 97.38 117 VAL A O 1
ATOM 875 N N . ASP A 1 118 ? 9.234 -22.125 -9.555 1 95.75 118 ASP A N 1
ATOM 876 C CA . ASP A 1 118 ? 9.875 -22.391 -10.844 1 95.75 118 ASP A CA 1
ATOM 877 C C . ASP A 1 118 ? 10.18 -21.078 -11.586 1 95.75 118 ASP A C 1
ATOM 879 O O . ASP A 1 118 ? 9.609 -20.031 -11.266 1 95.75 118 ASP A O 1
ATOM 883 N N . THR A 1 119 ? 11.102 -21.141 -12.539 1 95.44 119 THR A N 1
ATOM 884 C CA . THR A 1 119 ? 11.352 -20 -13.414 1 95.44 119 THR A CA 1
ATOM 885 C C . THR A 1 119 ? 10.148 -19.75 -14.32 1 95.44 119 THR A C 1
ATOM 887 O O . THR A 1 119 ? 9.633 -20.656 -14.961 1 95.44 119 THR A O 1
ATOM 890 N N . PRO A 1 120 ? 9.688 -18.531 -14.336 1 94.81 120 PRO A N 1
ATOM 891 C CA . PRO A 1 120 ? 8.547 -18.219 -15.203 1 94.81 120 PRO A CA 1
ATOM 892 C C . PRO A 1 120 ? 8.867 -18.406 -16.688 1 94.81 120 PRO A C 1
ATOM 894 O O . PRO A 1 120 ? 9.984 -18.125 -17.125 1 94.81 120 PRO A O 1
ATOM 897 N N . PRO A 1 121 ? 7.848 -18.844 -17.438 1 92.69 121 PRO A N 1
ATOM 898 C CA . PRO A 1 121 ? 8.062 -18.938 -18.875 1 92.69 121 PRO A CA 1
ATOM 899 C C . PRO A 1 121 ? 8.273 -17.578 -19.531 1 92.69 121 PRO A C 1
ATOM 901 O O . PRO A 1 121 ? 7.684 -16.578 -19.109 1 92.69 121 PRO A O 1
ATOM 904 N N . GLU A 1 122 ? 9.031 -17.469 -20.562 1 89.06 122 GLU A N 1
ATOM 905 C CA . GLU A 1 122 ? 9.312 -16.219 -21.266 1 89.06 122 GLU A CA 1
ATOM 906 C C . GLU A 1 122 ? 8.227 -15.898 -22.281 1 89.06 122 GLU A C 1
ATOM 908 O O . GLU A 1 122 ? 7.887 -14.727 -22.5 1 89.06 122 GLU A O 1
ATOM 913 N N . LYS A 1 123 ? 7.684 -16.984 -22.891 1 90.75 123 LYS A N 1
ATOM 914 C CA . LYS A 1 123 ? 6.676 -16.828 -23.938 1 90.75 123 LYS A CA 1
ATOM 915 C C . LYS A 1 123 ? 5.285 -16.625 -23.344 1 90.75 123 LYS A C 1
ATOM 917 O O . LYS A 1 123 ? 5.02 -17.078 -22.219 1 90.75 123 LYS A O 1
ATOM 922 N N . PRO A 1 124 ? 4.488 -15.969 -24.078 1 93.56 124 PRO A N 1
ATOM 923 C CA . PRO A 1 124 ? 3.109 -15.852 -23.609 1 93.56 124 PRO A CA 1
ATOM 924 C C . PRO A 1 124 ? 2.494 -17.203 -23.234 1 93.56 124 PRO A C 1
ATOM 926 O O . PRO A 1 124 ? 2.748 -18.203 -23.922 1 93.56 124 PRO A O 1
ATOM 929 N N . HIS A 1 125 ? 1.745 -17.266 -22.172 1 94.38 125 HIS A N 1
ATOM 930 C CA . HIS A 1 125 ? 1.194 -18.531 -21.703 1 94.38 125 HIS A CA 1
ATOM 931 C C . HIS A 1 125 ? -0.027 -18.312 -20.828 1 94.38 125 HIS A C 1
ATOM 933 O O . HIS A 1 125 ? -0.288 -17.188 -20.391 1 94.38 125 HIS A O 1
ATOM 939 N N . GLN A 1 126 ? -0.736 -19.281 -20.688 1 93.94 126 GLN A N 1
ATOM 940 C CA . GLN A 1 126 ? -1.885 -19.297 -19.781 1 93.94 126 GLN A CA 1
ATOM 941 C C . GLN A 1 126 ? -1.649 -20.25 -18.609 1 93.94 126 GLN A C 1
ATOM 943 O O . GLN A 1 126 ? -0.953 -21.266 -18.766 1 93.94 126 GLN A O 1
ATOM 948 N N . VAL A 1 127 ? -2.111 -19.859 -17.453 1 93.19 127 VAL A N 1
ATOM 949 C CA . VAL A 1 127 ? -2.057 -20.734 -16.281 1 93.19 127 VAL A CA 1
ATOM 950 C C . VAL A 1 127 ? -3.473 -21.078 -15.836 1 93.19 127 VAL A C 1
ATOM 952 O O . VAL A 1 127 ? -4.297 -20.203 -15.609 1 93.19 127 VAL A O 1
ATOM 955 N N . ARG A 1 128 ? -3.766 -22.281 -15.781 1 87.62 128 ARG A N 1
ATOM 956 C CA . ARG A 1 128 ? -5.043 -22.797 -15.312 1 87.62 128 ARG A CA 1
ATOM 957 C C . ARG A 1 128 ? -4.836 -23.953 -14.336 1 87.62 128 ARG A C 1
ATOM 959 O O . ARG A 1 128 ? -4.195 -24.953 -14.672 1 87.62 128 ARG A O 1
ATOM 966 N N . GLY A 1 129 ? -5.449 -23.797 -13.133 1 85 129 GLY A N 1
ATOM 967 C CA . GLY A 1 129 ? -5.258 -24.844 -12.141 1 85 129 GLY A CA 1
ATOM 968 C C . GLY A 1 129 ? -3.799 -25.141 -11.859 1 85 129 GLY A C 1
ATOM 969 O O . GLY A 1 129 ? -3.414 -26.312 -11.703 1 85 129 GLY A O 1
ATOM 970 N N . GLY A 1 130 ? -3.025 -24.141 -11.953 1 85.81 130 GLY A N 1
ATOM 971 C CA . GLY A 1 130 ? -1.604 -24.297 -11.688 1 85.81 130 GLY A CA 1
ATOM 972 C C . GLY A 1 130 ? -0.824 -24.812 -12.883 1 85.81 130 GLY A C 1
ATOM 973 O O . GLY A 1 130 ? 0.409 -24.828 -12.859 1 85.81 130 GLY A O 1
ATOM 974 N N . LYS A 1 131 ? -1.548 -25.188 -13.914 1 89.94 131 LYS A N 1
ATOM 975 C CA . LYS A 1 131 ? -0.896 -25.734 -15.102 1 89.94 131 LYS A CA 1
ATOM 976 C C . LYS A 1 131 ? -0.628 -24.641 -16.141 1 89.94 131 LYS A C 1
ATOM 978 O O . LYS A 1 131 ? -1.475 -23.781 -16.359 1 89.94 131 LYS A O 1
ATOM 983 N N . ILE A 1 132 ? 0.551 -24.672 -16.734 1 92.25 132 ILE A N 1
ATOM 984 C CA . ILE A 1 132 ? 0.968 -23.688 -17.734 1 92.25 132 ILE A CA 1
ATOM 985 C C . ILE A 1 132 ? 0.709 -24.234 -19.141 1 92.25 132 ILE A C 1
ATOM 987 O O . ILE A 1 132 ? 1.122 -25.344 -19.469 1 92.25 132 ILE A O 1
ATOM 991 N N . GLU A 1 133 ? 0.004 -23.5 -19.922 1 90.69 133 GLU A N 1
ATOM 992 C CA . GLU A 1 133 ? -0.252 -23.844 -21.312 1 90.69 133 GLU A CA 1
ATOM 993 C C . GLU A 1 133 ? 0.105 -22.688 -22.234 1 90.69 133 GLU A C 1
ATOM 995 O O . GLU A 1 133 ? -0.125 -21.516 -21.906 1 90.69 133 GLU A O 1
ATOM 1000 N N . PRO A 1 134 ? 0.73 -23.109 -23.406 1 87.06 134 PRO A N 1
ATOM 1001 C CA . PRO A 1 134 ? 1.014 -22.016 -24.344 1 87.06 134 PRO A CA 1
ATOM 1002 C C . PRO A 1 134 ? -0.248 -21.297 -24.797 1 87.06 134 PRO A C 1
ATOM 1004 O O . PRO A 1 134 ? -1.33 -21.875 -24.828 1 87.06 134 PRO A O 1
ATOM 1007 N N . TYR A 1 135 ? -0.165 -20.078 -24.797 1 76.69 135 TYR A N 1
ATOM 1008 C CA . TYR A 1 135 ? -1.258 -19.234 -25.266 1 76.69 135 TYR A CA 1
ATOM 1009 C C . TYR A 1 135 ? -0.844 -18.453 -26.516 1 76.69 135 TYR A C 1
ATOM 1011 O O . TYR A 1 135 ? 0.244 -17.859 -26.547 1 76.69 135 TYR A O 1
ATOM 1019 N N . ASP A 1 136 ? -1.453 -18.719 -27.719 1 67.19 136 ASP A N 1
ATOM 1020 C CA . ASP A 1 136 ? -1.2 -17.859 -28.875 1 67.19 136 ASP A CA 1
ATOM 1021 C C . ASP A 1 136 ? -1.858 -16.5 -28.703 1 67.19 136 ASP A C 1
ATOM 1023 O O . ASP A 1 136 ? -3.074 -16.406 -28.531 1 67.19 136 ASP A O 1
ATOM 1027 N N . ALA A 1 137 ? -1.155 -15.484 -28.297 1 60.59 137 ALA A N 1
ATOM 1028 C CA . ALA A 1 137 ? -1.587 -14.117 -28 1 60.59 137 ALA A CA 1
ATOM 1029 C C . ALA A 1 137 ? -2.695 -13.688 -28.953 1 60.59 137 ALA A C 1
ATOM 1031 O O . ALA A 1 137 ? -3.545 -12.867 -28.609 1 60.59 137 ALA A O 1
ATOM 1032 N N . GLY A 1 138 ? -2.723 -14.07 -30.156 1 53.16 138 GLY A N 1
ATOM 1033 C CA . GLY A 1 138 ? -3.705 -13.641 -31.141 1 53.16 138 GLY A CA 1
ATOM 1034 C C . GLY A 1 138 ? -5.102 -14.156 -30.859 1 53.16 138 GLY A C 1
ATOM 1035 O O . GLY A 1 138 ? -6.055 -13.805 -31.547 1 53.16 138 GLY A O 1
ATOM 1036 N N . GLU A 1 139 ? -5.168 -15.094 -29.906 1 52.72 139 GLU A N 1
ATOM 1037 C CA . GLU A 1 139 ? -6.5 -15.656 -29.75 1 52.72 139 GLU A CA 1
ATOM 1038 C C . GLU A 1 139 ? -7.348 -14.828 -28.797 1 52.72 139 GLU A C 1
ATOM 1040 O O . GLU A 1 139 ? -6.871 -14.422 -27.734 1 52.72 139 GLU A O 1
ATOM 1045 N N . PRO A 1 140 ? -8.453 -14.297 -29.25 1 50.31 140 PRO A N 1
ATOM 1046 C CA . PRO A 1 140 ? -9.328 -13.484 -28.406 1 50.31 140 PRO A CA 1
ATOM 1047 C C . PRO A 1 140 ? -9.656 -14.148 -27.078 1 50.31 140 PRO A C 1
ATOM 1049 O O . PRO A 1 140 ? -9.719 -15.383 -27 1 50.31 140 PRO A O 1
ATOM 1052 N N . ILE A 1 141 ? -9.461 -13.578 -25.922 1 51.44 141 ILE A N 1
ATOM 1053 C CA . ILE A 1 141 ? -9.867 -14 -24.578 1 51.44 141 ILE A CA 1
ATOM 1054 C C . ILE A 1 141 ? -11.297 -14.531 -24.625 1 51.44 141 ILE A C 1
ATOM 1056 O O . ILE A 1 141 ? -12.203 -13.852 -25.109 1 51.44 141 ILE A O 1
ATOM 1060 N N . PRO A 1 142 ? -11.531 -15.789 -24.516 1 45.72 142 PRO A N 1
ATOM 1061 C CA . PRO A 1 142 ? -12.945 -16.172 -24.438 1 45.72 142 PRO A CA 1
ATOM 1062 C C . PRO A 1 142 ? -13.719 -15.375 -23.391 1 45.72 142 PRO A C 1
ATOM 1064 O O . PRO A 1 142 ? -13.227 -15.18 -22.266 1 45.72 142 PRO A O 1
ATOM 1067 N N . GLN A 1 143 ? -14.297 -14.375 -23.766 1 41.62 143 GLN A N 1
ATOM 1068 C CA . GLN A 1 143 ? -15.211 -13.656 -22.875 1 41.62 143 GLN A CA 1
ATOM 1069 C C . GLN A 1 143 ? -16.188 -14.617 -22.203 1 41.62 143 GLN A C 1
ATOM 1071 O O . GLN A 1 143 ? -16.953 -15.305 -22.875 1 41.62 143 GLN A O 1
ATOM 1076 N N . HIS A 1 144 ? -15.727 -15.352 -21.281 1 41.47 144 HIS A N 1
ATOM 1077 C CA . HIS A 1 144 ? -16.672 -16.25 -20.641 1 41.47 144 HIS A CA 1
ATOM 1078 C C . HIS A 1 144 ? -17.984 -15.547 -20.312 1 41.47 144 HIS A C 1
ATOM 1080 O O . HIS A 1 144 ? -18.875 -16.125 -19.703 1 41.47 144 HIS A O 1
ATOM 1086 N N . GLY A 1 145 ? -17.953 -14.242 -20.312 1 39.94 145 GLY A N 1
ATOM 1087 C CA . GLY A 1 145 ? -19.266 -13.773 -19.906 1 39.94 145 GLY A CA 1
ATOM 1088 C C . GLY A 1 145 ? -20.375 -14.266 -20.812 1 39.94 145 GLY A C 1
ATOM 1089 O O . GLY A 1 145 ? -21.531 -13.844 -20.672 1 39.94 145 GLY A O 1
ATOM 1090 N N . ASP A 1 146 ? -19.984 -14.852 -21.953 1 35.41 146 ASP A N 1
ATOM 1091 C CA . ASP A 1 146 ? -21.172 -15.102 -22.766 1 35.41 146 ASP A CA 1
ATOM 1092 C C . ASP A 1 146 ? -21.938 -16.328 -22.266 1 35.41 146 ASP A C 1
ATOM 1094 O O . ASP A 1 146 ? -21.734 -17.438 -22.781 1 35.41 146 ASP A O 1
ATOM 1098 N N . ALA A 1 147 ? -22.016 -16.578 -20.906 1 36.78 147 ALA A N 1
ATOM 1099 C CA . ALA A 1 147 ? -23.141 -17.453 -20.578 1 36.78 147 ALA A CA 1
ATOM 1100 C C . ALA A 1 147 ? -24.391 -17.078 -21.359 1 36.78 147 ALA A C 1
ATOM 1102 O O . ALA A 1 147 ? -25 -16.031 -21.125 1 36.78 147 ALA A O 1
ATOM 1103 N N . SER A 1 148 ? -24.375 -17.328 -22.578 1 34.16 148 SER A N 1
ATOM 1104 C CA . SER A 1 148 ? -25.594 -17.344 -23.375 1 34.16 148 SER A CA 1
ATOM 1105 C C . SER A 1 148 ? -26.688 -18.188 -22.703 1 34.16 148 SER A C 1
ATOM 1107 O O . SER A 1 148 ? -26.672 -19.406 -22.781 1 34.16 148 SER A O 1
ATOM 1109 N N . ALA A 1 149 ? -27.094 -17.828 -21.469 1 36.28 149 ALA A N 1
ATOM 1110 C CA . ALA A 1 149 ? -28.375 -18.328 -20.953 1 36.28 149 ALA A CA 1
ATOM 1111 C C . ALA A 1 149 ? -29.453 -18.266 -22.047 1 36.28 149 ALA A C 1
ATOM 1113 O O . ALA A 1 149 ? -29.984 -17.203 -22.344 1 36.28 149 ALA A O 1
ATOM 1114 N N . THR A 1 150 ? -29.203 -18.844 -23.125 1 35.56 150 THR A N 1
ATOM 1115 C CA . THR A 1 150 ? -30.328 -19.094 -24.016 1 35.56 150 THR A CA 1
ATOM 1116 C C . THR A 1 150 ? -31.469 -19.781 -23.266 1 35.56 150 THR A C 1
ATOM 1118 O O . THR A 1 150 ? -31.453 -21 -23.094 1 35.56 150 THR A O 1
ATOM 1121 N N . GLY A 1 151 ? -31.734 -19.375 -21.969 1 31.52 151 GLY A N 1
ATOM 1122 C CA . GLY A 1 151 ? -32.938 -19.953 -21.391 1 31.52 151 GLY A CA 1
ATOM 1123 C C . GLY A 1 151 ? -34.125 -19.844 -22.297 1 31.52 151 GLY A C 1
ATOM 1124 O O . GLY A 1 151 ? -34.438 -18.781 -22.828 1 31.52 151 GLY A O 1
ATOM 1125 N N . ASN A 1 152 ? -34.375 -20.891 -23.141 1 30.88 152 ASN A N 1
ATOM 1126 C CA . ASN A 1 152 ? -35.625 -21.141 -23.891 1 30.88 152 ASN A CA 1
ATOM 1127 C C . ASN A 1 152 ? -36.844 -20.781 -23.078 1 30.88 152 ASN A C 1
ATOM 1129 O O . ASN A 1 152 ? -37.094 -21.359 -22.016 1 30.88 152 ASN A O 1
ATOM 1133 N N . ALA A 1 153 ? -37.25 -19.516 -23.109 1 38.19 153 ALA A N 1
ATOM 1134 C CA . ALA A 1 153 ? -38.531 -19.047 -22.609 1 38.19 153 ALA A CA 1
ATOM 1135 C C . ALA A 1 153 ? -39.656 -20 -22.984 1 38.19 153 ALA A C 1
ATOM 1137 O O . ALA A 1 153 ? -39.969 -20.156 -24.172 1 38.19 153 ALA A O 1
ATOM 1138 N N . GLY A 1 154 ? -39.719 -21.234 -22.281 1 29.19 154 GLY A N 1
ATOM 1139 C CA . GLY A 1 154 ? -40.781 -22.203 -22.422 1 29.19 154 GLY A CA 1
ATOM 1140 C C . GLY A 1 154 ? -42.156 -21.578 -22.562 1 29.19 154 GLY A C 1
ATOM 1141 O O . GLY A 1 154 ? -42.438 -20.594 -21.906 1 29.19 154 GLY A O 1
ATOM 1142 N N . ASP A 1 155 ? -42.688 -21.5 -23.766 1 36.28 155 ASP A N 1
ATOM 1143 C CA . ASP A 1 155 ? -44.031 -21.156 -24.188 1 36.28 155 ASP A CA 1
ATOM 1144 C C . ASP A 1 155 ? -45.062 -21.812 -23.281 1 36.28 155 ASP A C 1
ATOM 1146 O O . ASP A 1 155 ? -45.188 -23.031 -23.25 1 36.28 155 ASP A O 1
ATOM 1150 N N . ILE A 1 156 ? -45.125 -21.375 -22.016 1 39.31 156 ILE A N 1
ATOM 1151 C CA . ILE A 1 156 ? -46.188 -21.891 -21.156 1 39.31 156 ILE A CA 1
ATOM 1152 C C . ILE A 1 156 ? -47.562 -21.641 -21.812 1 39.31 156 ILE A C 1
ATOM 1154 O O . ILE A 1 156 ? -47.969 -20.484 -21.984 1 39.31 156 ILE A O 1
ATOM 1158 N N . ARG A 1 157 ? -47.906 -22.469 -22.75 1 35.91 157 ARG A N 1
ATOM 1159 C CA . ARG A 1 157 ? -49.219 -22.562 -23.406 1 35.91 157 ARG A CA 1
ATOM 1160 C C . ARG A 1 157 ? -50.344 -22.531 -22.375 1 35.91 157 ARG A C 1
ATOM 1162 O O . ARG A 1 157 ? -50.312 -23.266 -21.391 1 35.91 157 ARG A O 1
ATOM 1169 N N . SER A 1 158 ? -50.906 -21.281 -22.172 1 40.38 158 SER A N 1
ATOM 1170 C CA . SER A 1 158 ? -52.125 -21.031 -21.422 1 40.38 158 SER A CA 1
ATOM 1171 C C . SER A 1 158 ? -53.188 -22.094 -21.734 1 40.38 158 SER A C 1
ATOM 1173 O O . SER A 1 158 ? -53.469 -22.359 -22.906 1 40.38 158 SER A O 1
ATOM 1175 N N . VAL A 1 159 ? -53.219 -23.172 -21.016 1 40.44 159 VAL A N 1
ATOM 1176 C CA . VAL A 1 159 ? -54.281 -24.188 -21.109 1 40.44 159 VAL A CA 1
ATOM 1177 C C . VAL A 1 159 ? -55.656 -23.516 -21.109 1 40.44 159 VAL A C 1
ATOM 1179 O O . VAL A 1 159 ? -55.969 -22.766 -20.188 1 40.44 159 VAL A O 1
ATOM 1182 N N . PRO A 1 160 ? -56.281 -23.391 -22.297 1 41.69 160 PRO A N 1
ATOM 1183 C CA . PRO A 1 160 ? -57.625 -22.828 -22.422 1 41.69 160 PRO A CA 1
ATOM 1184 C C . PRO A 1 160 ? -58.625 -23.469 -21.484 1 41.69 160 PRO A C 1
ATOM 1186 O O . PRO A 1 160 ? -58.594 -24.688 -21.281 1 41.69 160 PRO A O 1
ATOM 1189 N N . ARG A 1 161 ? -58.938 -22.859 -20.375 1 37.66 161 ARG A N 1
ATOM 1190 C CA . ARG A 1 161 ? -60.031 -23.312 -19.516 1 37.66 161 ARG A CA 1
ATOM 1191 C C . ARG A 1 161 ? -61.281 -23.562 -20.328 1 37.66 161 ARG A C 1
ATOM 1193 O O . ARG A 1 161 ? -61.781 -22.656 -21.031 1 37.66 161 ARG A O 1
ATOM 1200 N N . MET A 1 162 ? -61.438 -24.75 -20.828 1 33.56 162 MET A N 1
ATOM 1201 C CA . MET A 1 162 ? -62.781 -25.141 -21.281 1 33.56 162 MET A CA 1
ATOM 1202 C C . MET A 1 162 ? -63.812 -24.953 -20.172 1 33.56 162 MET A C 1
ATOM 1204 O O . MET A 1 162 ? -63.5 -25.219 -19 1 33.56 162 MET A O 1
ATOM 1208 N N . MET B 1 1 ? -12.094 18.469 14.719 1 95.38 1 MET B N 1
ATOM 1209 C CA . MET B 1 1 ? -12.609 17.188 14.273 1 95.38 1 MET B CA 1
ATOM 1210 C C . MET B 1 1 ? -11.797 16.031 14.859 1 95.38 1 MET B C 1
ATOM 1212 O O . MET B 1 1 ? -10.57 16.141 14.992 1 95.38 1 MET B O 1
ATOM 1216 N N . ARG B 1 2 ? -12.547 14.953 15.156 1 97.75 2 ARG B N 1
ATOM 1217 C CA . ARG B 1 2 ? -11.852 13.805 15.719 1 97.75 2 ARG B CA 1
ATOM 1218 C C . ARG B 1 2 ? -11.086 13.047 14.641 1 97.75 2 ARG B C 1
ATOM 1220 O O . ARG B 1 2 ? -11.641 12.727 13.586 1 97.75 2 ARG B O 1
ATOM 1227 N N . THR B 1 3 ? -9.859 12.688 14.992 1 97.75 3 THR B N 1
ATOM 1228 C CA . THR B 1 3 ? -8.992 12.047 14.016 1 97.75 3 THR B CA 1
ATOM 1229 C C . THR B 1 3 ? -9.477 10.641 13.695 1 97.75 3 THR B C 1
ATOM 1231 O O . THR B 1 3 ? -9.312 10.156 12.578 1 97.75 3 THR B O 1
ATOM 1234 N N . ASP B 1 4 ? -10.117 9.922 14.617 1 97.12 4 ASP B N 1
ATOM 1235 C CA . ASP B 1 4 ? -10.562 8.547 14.414 1 97.12 4 ASP B CA 1
ATOM 1236 C C . ASP B 1 4 ? -11.812 8.5 13.539 1 97.12 4 ASP B C 1
ATOM 1238 O O . ASP B 1 4 ? -12.273 7.422 13.164 1 97.12 4 ASP B O 1
ATOM 1242 N N . ARG B 1 5 ? -12.328 9.711 13.164 1 96.69 5 ARG B N 1
ATOM 1243 C CA . ARG B 1 5 ? -13.531 9.766 12.344 1 96.69 5 ARG B CA 1
ATOM 1244 C C . ARG B 1 5 ? -13.25 10.414 10.992 1 96.69 5 ARG B C 1
ATOM 1246 O O . ARG B 1 5 ? -14.148 10.555 10.164 1 96.69 5 ARG B O 1
ATOM 1253 N N . LEU B 1 6 ? -12.047 10.82 10.852 1 97.88 6 LEU B N 1
ATOM 1254 C CA . LEU B 1 6 ? -11.688 11.461 9.586 1 97.88 6 LEU B CA 1
ATOM 1255 C C . LEU B 1 6 ? -11.883 10.5 8.422 1 97.88 6 LEU B C 1
ATOM 1257 O O . LEU B 1 6 ? -11.602 9.305 8.539 1 97.88 6 LEU B O 1
ATOM 1261 N N . ASP B 1 7 ? -12.352 10.992 7.355 1 97 7 ASP B N 1
ATOM 1262 C CA . ASP B 1 7 ? -12.547 10.211 6.137 1 97 7 ASP B CA 1
ATOM 1263 C C . ASP B 1 7 ? -12.492 11.109 4.898 1 97 7 ASP B C 1
ATOM 1265 O O . ASP B 1 7 ? -12.43 12.336 5.012 1 97 7 ASP B O 1
ATOM 1269 N N . GLY B 1 8 ? -12.344 10.461 3.766 1 96.75 8 GLY B N 1
ATOM 1270 C CA . GLY B 1 8 ? -12.43 11.18 2.502 1 96.75 8 GLY B CA 1
ATOM 1271 C C . GLY B 1 8 ? -11.438 12.32 2.391 1 96.75 8 GLY B C 1
ATOM 1272 O O . GLY B 1 8 ? -10.266 12.172 2.742 1 96.75 8 GLY B O 1
ATOM 1273 N N . THR B 1 9 ? -11.922 13.484 1.929 1 96.81 9 THR B N 1
ATOM 1274 C CA . THR B 1 9 ? -11.039 14.602 1.619 1 96.81 9 THR B CA 1
ATOM 1275 C C . THR B 1 9 ? -10.438 15.188 2.895 1 96.81 9 THR B C 1
ATOM 1277 O O . THR B 1 9 ? -9.305 15.68 2.885 1 96.81 9 THR B O 1
ATOM 1280 N N . ARG B 1 10 ? -11.188 15.133 4.016 1 97.75 10 ARG B N 1
ATOM 1281 C CA . ARG B 1 10 ? -10.648 15.641 5.277 1 97.75 10 ARG B CA 1
ATOM 1282 C C . ARG B 1 10 ? -9.445 14.828 5.73 1 97.75 10 ARG B C 1
ATOM 1284 O O . ARG B 1 10 ? -8.43 15.391 6.141 1 97.75 10 ARG B O 1
ATOM 1291 N N . LEU B 1 11 ? -9.562 13.523 5.605 1 98.44 11 LEU B N 1
ATOM 1292 C CA . LEU B 1 11 ? -8.453 12.641 5.953 1 98.44 11 LEU B CA 1
ATOM 1293 C C . LEU B 1 11 ? -7.285 12.836 4.988 1 98.44 11 LEU B C 1
ATOM 1295 O O . LEU B 1 11 ? -6.133 12.922 5.418 1 98.44 11 LEU B O 1
ATOM 1299 N N . ASP B 1 12 ? -7.59 12.914 3.717 1 98.38 12 ASP B N 1
ATOM 1300 C CA . ASP B 1 12 ? -6.566 13.109 2.693 1 98.38 12 ASP B CA 1
ATOM 1301 C C . ASP B 1 12 ? -5.812 14.414 2.912 1 98.38 12 ASP B C 1
ATOM 1303 O O . ASP B 1 12 ? -4.59 14.469 2.758 1 98.38 12 ASP B O 1
ATOM 1307 N N . TYR B 1 13 ? -6.512 15.469 3.334 1 97.5 13 TYR B N 1
ATOM 1308 C CA . TYR B 1 13 ? -5.926 16.781 3.613 1 97.5 13 TYR B CA 1
ATOM 1309 C C . TYR B 1 13 ? -4.883 16.672 4.723 1 97.5 13 TYR B C 1
ATOM 1311 O O . TYR B 1 13 ? -3.75 17.141 4.555 1 97.5 13 TYR B O 1
ATOM 1319 N N . TRP B 1 14 ? -5.273 16.094 5.727 1 97.31 14 TRP B N 1
ATOM 1320 C CA . TRP B 1 14 ? -4.387 16.062 6.887 1 97.31 14 TRP B CA 1
ATOM 1321 C C . TRP B 1 14 ? -3.23 15.086 6.66 1 97.31 14 TRP B C 1
ATOM 1323 O O . TRP B 1 14 ? -2.139 15.281 7.199 1 97.31 14 TRP B O 1
ATOM 1333 N N . CYS B 1 15 ? -3.449 14.039 5.852 1 97.62 15 CYS B N 1
ATOM 1334 C CA . CYS B 1 15 ? -2.338 13.18 5.453 1 97.62 15 CYS B CA 1
ATOM 1335 C C . CYS B 1 15 ? -1.293 13.969 4.672 1 97.62 15 CYS B C 1
ATOM 1337 O O . CYS B 1 15 ? -0.092 13.797 4.887 1 97.62 15 CYS B O 1
ATOM 1339 N N . ALA B 1 16 ? -1.777 14.773 3.758 1 97.06 16 ALA B N 1
ATOM 1340 C CA . ALA B 1 16 ? -0.857 15.609 2.986 1 97.06 16 ALA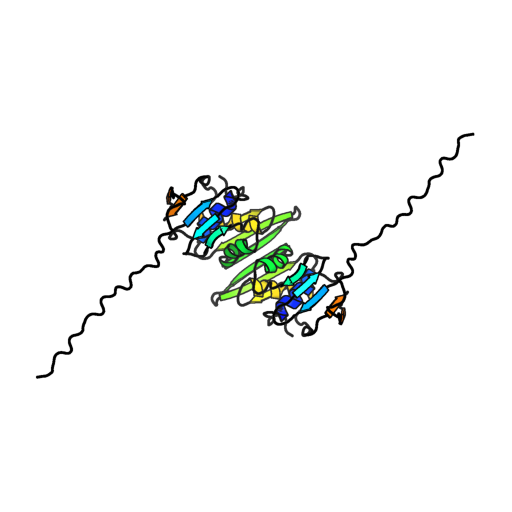 B CA 1
ATOM 1341 C C . ALA B 1 16 ? -0.026 16.5 3.904 1 97.06 16 ALA B C 1
ATOM 1343 O O . ALA B 1 16 ? 1.195 16.594 3.754 1 97.06 16 ALA B O 1
ATOM 1344 N N . ARG B 1 17 ? -0.696 17.094 4.844 1 95.94 17 ARG B N 1
ATOM 1345 C CA . ARG B 1 17 ? -0.008 17.953 5.797 1 95.94 17 ARG B CA 1
ATOM 1346 C C . ARG B 1 17 ? 1.006 17.172 6.617 1 95.94 17 ARG B C 1
ATOM 1348 O O . ARG B 1 17 ? 2.113 17.641 6.871 1 95.94 17 ARG B O 1
ATOM 1355 N N . ALA B 1 18 ? 0.6 16.016 7 1 95.75 18 ALA B N 1
ATOM 1356 C CA . ALA B 1 18 ? 1.468 15.164 7.816 1 95.75 18 ALA B CA 1
ATOM 1357 C C . ALA B 1 18 ? 2.707 14.734 7.035 1 95.75 18 ALA B C 1
ATOM 1359 O O . ALA B 1 18 ? 3.814 14.719 7.578 1 95.75 18 ALA B O 1
ATOM 1360 N N . LEU B 1 19 ? 2.541 14.352 5.785 1 95.38 19 LEU B N 1
ATOM 1361 C CA . LEU B 1 19 ? 3.641 13.875 4.953 1 95.38 19 LEU B CA 1
ATOM 1362 C C . LEU B 1 19 ? 4.594 15.008 4.605 1 95.38 19 LEU B C 1
ATOM 1364 O O . LEU B 1 19 ? 5.805 14.805 4.496 1 95.38 19 LEU B O 1
ATOM 1368 N N . ALA B 1 20 ? 4.078 16.125 4.305 1 92.62 20 ALA B N 1
ATOM 1369 C CA . ALA B 1 20 ? 4.906 17.266 3.945 1 92.62 20 ALA B CA 1
ATOM 1370 C C . ALA B 1 20 ? 5.867 17.625 5.078 1 92.62 20 ALA B C 1
ATOM 1372 O O . ALA B 1 20 ? 7.027 17.969 4.828 1 92.62 20 ALA B O 1
ATOM 1373 N N . GLY B 1 21 ? 5.34 17.438 6.312 1 86.19 21 GLY B N 1
ATOM 1374 C CA . GLY B 1 21 ? 6.172 17.781 7.453 1 86.19 21 GLY B CA 1
ATOM 1375 C C . GLY B 1 21 ? 6.051 19.234 7.871 1 86.19 21 GLY B C 1
ATOM 1376 O O . GLY B 1 21 ? 5.422 20.031 7.176 1 86.19 21 GLY B O 1
ATOM 1377 N N . ASP B 1 22 ? 6.746 19.656 8.844 1 79.62 22 ASP B N 1
ATOM 1378 C CA . ASP B 1 22 ? 6.566 20.938 9.508 1 79.62 22 ASP B CA 1
ATOM 1379 C C . ASP B 1 22 ? 7.262 22.062 8.742 1 79.62 22 ASP B C 1
ATOM 1381 O O . ASP B 1 22 ? 6.832 23.219 8.789 1 79.62 22 ASP B O 1
ATOM 1385 N N . ASP B 1 23 ? 8.242 21.688 7.98 1 82.94 23 ASP B N 1
ATOM 1386 C CA . ASP B 1 23 ? 9.055 22.719 7.367 1 82.94 23 ASP B CA 1
ATOM 1387 C C . ASP B 1 23 ? 8.664 22.938 5.906 1 82.94 23 ASP B C 1
ATOM 1389 O O . ASP B 1 23 ? 9.148 23.875 5.258 1 82.94 23 ASP B O 1
ATOM 1393 N N . ALA B 1 24 ? 7.777 22.109 5.449 1 86.5 24 ALA B N 1
ATOM 1394 C CA . ALA B 1 24 ? 7.457 22.188 4.027 1 86.5 24 ALA B CA 1
ATOM 1395 C C . ALA B 1 24 ? 6.32 23.188 3.779 1 86.5 24 ALA B C 1
ATOM 1397 O O . ALA B 1 24 ? 5.473 23.391 4.648 1 86.5 24 ALA B O 1
ATOM 1398 N N . THR B 1 25 ? 6.469 23.875 2.652 1 90.38 25 THR B N 1
ATOM 1399 C CA . THR B 1 25 ? 5.352 24.688 2.193 1 90.38 25 THR B CA 1
ATOM 1400 C C . THR B 1 25 ? 4.414 23.859 1.312 1 90.38 25 THR B C 1
ATOM 1402 O O . THR B 1 25 ? 4.852 23.234 0.348 1 90.38 25 THR B O 1
ATOM 1405 N N . LEU B 1 26 ? 3.119 23.859 1.708 1 94.75 26 LEU B N 1
ATOM 1406 C CA . LEU B 1 26 ? 2.088 23.172 0.938 1 94.75 26 LEU B CA 1
ATOM 1407 C C . LEU B 1 26 ? 1.093 24.172 0.352 1 94.75 26 LEU B C 1
ATOM 1409 O O . LEU B 1 26 ? 0.684 25.125 1.029 1 94.75 26 LEU B O 1
ATOM 1413 N N . ARG B 1 27 ? 0.78 23.922 -0.935 1 95.06 27 ARG B N 1
ATOM 1414 C CA . ARG B 1 27 ? -0.292 24.688 -1.562 1 95.06 27 ARG B CA 1
ATOM 1415 C C . ARG B 1 27 ? -1.451 23.781 -1.961 1 95.06 27 ARG B C 1
ATOM 1417 O O . ARG B 1 27 ? -1.272 22.844 -2.738 1 95.06 27 ARG B O 1
ATOM 1424 N N . PHE B 1 28 ? -2.596 24.062 -1.382 1 95.81 28 PHE B N 1
ATOM 1425 C CA . PHE B 1 28 ? -3.811 23.359 -1.771 1 95.81 28 PHE B CA 1
ATOM 1426 C C . PHE B 1 28 ? -4.625 24.188 -2.76 1 95.81 28 PHE B C 1
ATOM 1428 O O . PHE B 1 28 ? -5.16 25.234 -2.406 1 95.81 28 PHE B O 1
ATOM 1435 N N . VAL B 1 29 ? -4.613 23.703 -3.939 1 93.56 29 VAL B N 1
ATOM 1436 C CA . VAL B 1 29 ? -5.391 24.359 -4.988 1 93.56 29 VAL B CA 1
ATOM 1437 C C . VAL B 1 29 ? -6.879 24.094 -4.766 1 93.56 29 VAL B C 1
ATOM 1439 O O . VAL B 1 29 ? -7.715 24.969 -5.012 1 93.56 29 VAL B O 1
ATOM 1442 N N . ALA B 1 30 ? -7.113 22.891 -4.332 1 92.69 30 ALA B N 1
ATOM 1443 C CA . ALA B 1 30 ? -8.469 22.484 -3.994 1 92.69 30 ALA B CA 1
ATOM 1444 C C . ALA B 1 30 ? -8.469 21.438 -2.885 1 92.69 30 ALA B C 1
ATOM 1446 O O . ALA B 1 30 ? -7.551 20.609 -2.805 1 92.69 30 ALA B O 1
ATOM 1447 N N . VAL B 1 31 ? -9.445 21.438 -2.096 1 92.81 31 VAL B N 1
ATOM 1448 C CA . VAL B 1 31 ? -9.617 20.422 -1.066 1 92.81 31 VAL B CA 1
ATOM 1449 C C . VAL B 1 31 ? -10.859 19.578 -1.361 1 92.81 31 VAL B C 1
ATOM 1451 O O . VAL B 1 31 ? -10.875 18.375 -1.116 1 92.81 31 VAL B O 1
ATOM 1454 N N . ALA B 1 32 ? -11.938 20.297 -1.826 1 90.94 32 ALA B N 1
ATOM 1455 C CA . ALA B 1 32 ? -13.156 19.609 -2.252 1 90.94 32 ALA B CA 1
ATOM 1456 C C . ALA B 1 32 ? -13.469 19.922 -3.715 1 90.94 32 ALA B C 1
ATOM 1458 O O . ALA B 1 32 ? -13.195 21.016 -4.199 1 90.94 32 ALA B O 1
ATOM 1459 N N . PRO B 1 33 ? -13.898 18.875 -4.426 1 93.38 33 PRO B N 1
ATOM 1460 C CA . PRO B 1 33 ? -14.281 17.516 -4.0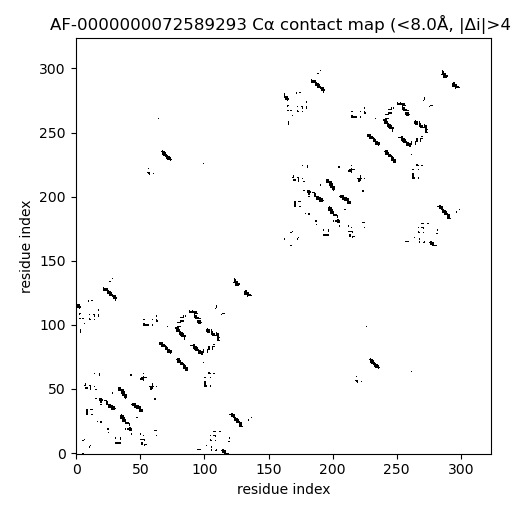08 1 93.38 33 PRO B CA 1
ATOM 1461 C C . PRO B 1 33 ? -13.086 16.578 -3.879 1 93.38 33 PRO B C 1
ATOM 1463 O O . PRO B 1 33 ? -13.242 15.445 -3.41 1 93.38 33 PRO B O 1
ATOM 1466 N N . SER B 1 34 ? -11.898 17.031 -4.324 1 95.44 34 SER B N 1
ATOM 1467 C CA . SER B 1 34 ? -10.664 16.266 -4.195 1 95.44 34 SER B CA 1
ATOM 1468 C C . SER B 1 34 ? -9.508 17.156 -3.758 1 95.44 34 SER B C 1
ATOM 1470 O O . SER B 1 34 ? -9.453 18.328 -4.117 1 95.44 34 SER B O 1
ATOM 1472 N N . VAL B 1 35 ? -8.688 16.594 -2.98 1 97.12 35 VAL B N 1
ATOM 1473 C CA . VAL B 1 35 ? -7.508 17.328 -2.551 1 97.12 35 VAL B CA 1
ATOM 1474 C C . VAL B 1 35 ? -6.516 17.438 -3.707 1 97.12 35 VAL B C 1
ATOM 1476 O O . VAL B 1 35 ? -6.055 16.422 -4.234 1 97.12 35 VAL B O 1
ATOM 1479 N N . VAL B 1 36 ? -6.262 18.594 -4.16 1 97.12 36 VAL B N 1
ATOM 1480 C CA . VAL B 1 36 ? -5.227 18.891 -5.148 1 97.12 36 VAL B CA 1
ATOM 1481 C C . VAL B 1 36 ? -4.125 19.734 -4.504 1 97.12 36 VAL B C 1
ATOM 1483 O O . VAL B 1 36 ? -4.391 20.797 -3.965 1 97.12 36 VAL B O 1
ATOM 1486 N N . VAL B 1 37 ? -2.902 19.266 -4.59 1 96.31 37 VAL B N 1
ATOM 1487 C CA . VAL B 1 37 ? -1.871 19.875 -3.756 1 96.31 37 VAL B CA 1
ATOM 1488 C C . VAL B 1 37 ? -0.582 20.031 -4.559 1 96.31 37 VAL B C 1
ATOM 1490 O O . VAL B 1 37 ? -0.309 19.25 -5.465 1 96.31 37 VAL B O 1
ATOM 1493 N N . THR B 1 38 ? 0.093 21.078 -4.285 1 94.81 38 THR B N 1
ATOM 1494 C CA . THR B 1 38 ? 1.473 21.281 -4.715 1 94.81 38 THR B CA 1
ATOM 1495 C C . THR B 1 38 ? 2.414 21.312 -3.512 1 94.81 38 THR B C 1
ATOM 1497 O O . THR B 1 38 ? 2.223 22.094 -2.582 1 94.81 38 THR B O 1
ATOM 1500 N N . VAL B 1 39 ? 3.361 20.406 -3.504 1 93.06 39 VAL B N 1
ATOM 1501 C CA . VAL B 1 39 ? 4.383 20.312 -2.465 1 93.06 39 VAL B CA 1
ATOM 1502 C C . VAL B 1 39 ? 5.668 19.734 -3.053 1 93.06 39 VAL B C 1
ATOM 1504 O O . VAL B 1 39 ? 5.641 18.703 -3.729 1 93.06 39 VAL B O 1
ATOM 1507 N N . THR B 1 40 ? 6.73 20.453 -2.889 1 89.12 40 THR B N 1
ATOM 1508 C CA . THR B 1 40 ? 7.965 20.062 -3.562 1 89.12 40 THR B CA 1
ATOM 1509 C C . THR B 1 40 ? 9.023 19.641 -2.547 1 89.12 40 THR B C 1
ATOM 1511 O O . THR B 1 40 ? 10.141 19.281 -2.922 1 89.12 40 THR B O 1
ATOM 1514 N N . SER B 1 41 ? 8.711 19.719 -1.286 1 85.06 41 SER B N 1
ATOM 1515 C CA . SER B 1 41 ? 9.648 19.312 -0.244 1 85.06 41 SER B CA 1
ATOM 1516 C C . SER B 1 41 ? 8.992 18.328 0.728 1 85.06 41 SER B C 1
ATOM 1518 O O . SER B 1 41 ? 7.77 18.172 0.731 1 85.06 41 SER B O 1
ATOM 1520 N N . GLY B 1 42 ? 9.859 17.562 1.437 1 83.81 42 GLY B N 1
ATOM 1521 C CA . GLY B 1 42 ? 9.367 16.562 2.363 1 83.81 42 GLY B CA 1
ATOM 1522 C C . GLY B 1 42 ? 9.141 15.211 1.711 1 83.81 42 GLY B C 1
ATOM 1523 O O . GLY B 1 42 ? 9.727 14.906 0.671 1 83.81 42 GLY B O 1
ATOM 1524 N N . ALA B 1 43 ? 8.242 14.383 2.391 1 86.69 43 ALA B N 1
ATOM 1525 C CA . ALA B 1 43 ? 8.07 13.008 1.92 1 86.69 43 ALA B CA 1
ATOM 1526 C C . ALA B 1 43 ? 7.043 12.945 0.789 1 86.69 43 ALA B C 1
ATOM 1528 O O . ALA B 1 43 ? 6.988 11.961 0.049 1 86.69 43 ALA B O 1
ATOM 1529 N N . LEU B 1 44 ? 6.219 13.953 0.751 1 91.06 44 LEU B N 1
ATOM 1530 C CA . LEU B 1 44 ? 5.242 14.047 -0.329 1 91.06 44 LEU B CA 1
ATOM 1531 C C . LEU B 1 44 ? 5.699 15.031 -1.395 1 91.06 44 LEU B C 1
ATOM 1533 O O . LEU B 1 44 ? 6.047 16.172 -1.08 1 91.06 44 LEU B O 1
ATOM 1537 N N . ARG B 1 45 ? 5.781 14.594 -2.666 1 90.81 45 ARG B N 1
ATOM 1538 C CA . ARG B 1 45 ? 6.105 15.477 -3.779 1 90.81 45 ARG B CA 1
ATOM 1539 C C . ARG B 1 45 ? 5.055 15.375 -4.883 1 90.81 45 ARG B C 1
ATOM 1541 O O . ARG B 1 45 ? 4.902 14.328 -5.508 1 90.81 45 ARG B O 1
ATOM 1548 N N . LYS B 1 46 ? 4.352 16.438 -4.93 1 94.19 46 LYS B N 1
ATOM 1549 C CA . LYS B 1 46 ? 3.264 16.547 -5.898 1 94.19 46 LYS B CA 1
ATOM 1550 C C . LYS B 1 46 ? 3.174 17.953 -6.469 1 94.19 46 LYS B C 1
ATOM 1552 O O . LYS B 1 46 ? 3.344 18.938 -5.746 1 94.19 46 LYS B O 1
ATOM 1557 N N . LEU B 1 47 ? 2.963 18.125 -7.73 1 94.31 47 LEU B N 1
ATOM 1558 C CA . LEU B 1 47 ? 2.787 19.422 -8.398 1 94.31 47 LEU B CA 1
ATOM 1559 C C . LEU B 1 47 ? 1.392 19.531 -9 1 94.31 47 LEU B C 1
ATOM 1561 O O . LEU B 1 47 ? 1.144 19.031 -10.102 1 94.31 47 LEU B O 1
ATOM 1565 N N . ASP B 1 48 ? 0.557 20.141 -8.25 1 93.81 48 ASP B N 1
ATOM 1566 C CA . ASP B 1 48 ? -0.832 20.312 -8.664 1 93.81 48 ASP B CA 1
ATOM 1567 C C . ASP B 1 48 ? -1.474 18.984 -9.023 1 93.81 48 ASP B C 1
ATOM 1569 O O . ASP B 1 48 ? -2.02 18.828 -10.117 1 93.81 48 ASP B O 1
ATOM 1573 N N . GLN B 1 49 ? -1.365 18.094 -8.211 1 97.06 49 GLN B N 1
ATOM 1574 C CA . GLN B 1 49 ? -1.885 16.75 -8.43 1 97.06 49 GLN B CA 1
ATOM 1575 C C . GLN B 1 49 ? -2.846 16.344 -7.316 1 97.06 49 GLN B C 1
ATOM 1577 O O . GLN B 1 49 ? -2.758 16.844 -6.195 1 97.06 49 GLN B O 1
ATOM 1582 N N . ARG B 1 50 ? -3.742 15.5 -7.715 1 97.44 50 ARG B N 1
ATOM 1583 C CA . ARG B 1 50 ? -4.668 14.93 -6.746 1 97.44 50 ARG B CA 1
ATOM 1584 C C . ARG B 1 50 ? -3.939 14.023 -5.758 1 97.44 50 ARG B C 1
ATOM 1586 O O . ARG B 1 50 ? -3.006 13.312 -6.133 1 97.44 50 ARG B O 1
ATOM 1593 N N . PHE B 1 51 ? -4.258 14.07 -4.57 1 97.69 51 PHE B N 1
ATOM 1594 C CA . PHE B 1 51 ? -3.732 13.227 -3.504 1 97.69 51 PHE B CA 1
ATOM 1595 C C . PHE B 1 51 ? -4.867 12.594 -2.703 1 97.69 51 PHE B C 1
ATOM 1597 O O . PHE B 1 51 ? -5.617 13.297 -2.023 1 97.69 51 PHE B O 1
ATOM 1604 N N . ALA B 1 52 ? -5.012 11.289 -2.822 1 98.19 52 ALA B N 1
ATOM 1605 C CA . ALA B 1 52 ? -6.152 10.609 -2.211 1 98.19 52 ALA B CA 1
ATOM 1606 C C . ALA B 1 52 ? -5.727 9.297 -1.562 1 98.19 52 ALA B C 1
ATOM 1608 O O . ALA B 1 52 ? -6.191 8.227 -1.957 1 98.19 52 ALA B O 1
ATOM 1609 N N . PRO B 1 53 ? -4.977 9.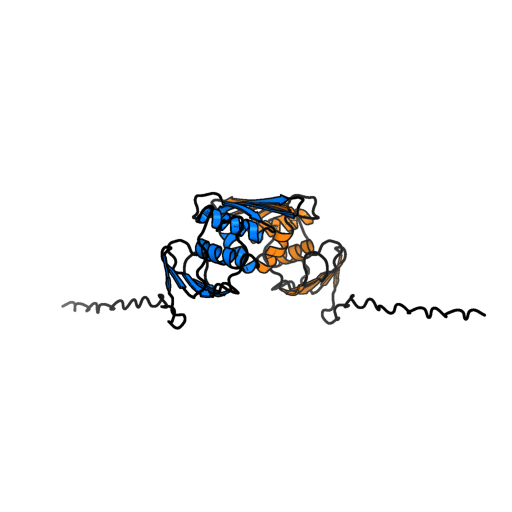336 -0.468 1 97.69 53 PRO B N 1
ATOM 1610 C CA . PRO B 1 53 ? -4.523 8.109 0.195 1 97.69 53 PRO B CA 1
ATOM 1611 C C . PRO B 1 53 ? -5.68 7.285 0.75 1 97.69 53 PRO B C 1
ATOM 1613 O O . PRO B 1 53 ? -5.555 6.066 0.908 1 97.69 53 PRO B O 1
ATOM 1616 N N . SER B 1 54 ? -6.812 7.859 1.056 1 97.38 54 SER B N 1
ATOM 1617 C CA . SER B 1 54 ? -7.945 7.117 1.6 1 97.38 54 SER B CA 1
ATOM 1618 C C . SER B 1 54 ? -8.617 6.273 0.524 1 97.38 54 SER B C 1
ATOM 1620 O O . S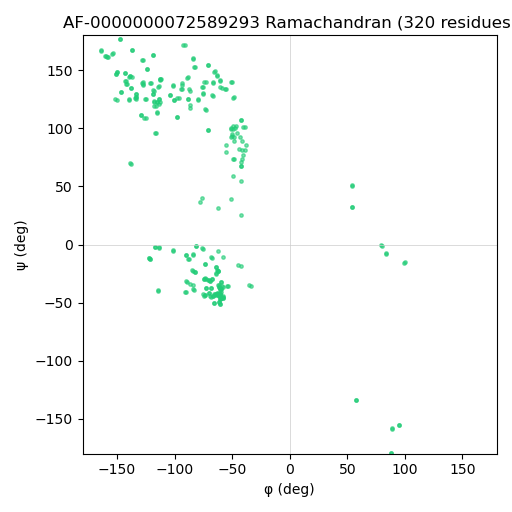ER B 1 54 ? -9.352 5.332 0.835 1 97.38 54 SER B O 1
ATOM 1622 N N . ALA B 1 55 ? -8.305 6.617 -0.734 1 96.19 55 ALA B N 1
ATOM 1623 C CA . ALA B 1 55 ? -9.016 5.941 -1.817 1 96.19 55 ALA B CA 1
ATOM 1624 C C . ALA B 1 55 ? -8.047 5.223 -2.748 1 96.19 55 ALA B C 1
ATOM 1626 O O . ALA B 1 55 ? -8.453 4.406 -3.574 1 96.19 55 ALA B O 1
ATOM 1627 N N . SER B 1 56 ? -6.824 5.527 -2.586 1 95.44 56 SER B N 1
ATOM 1628 C CA . SER B 1 56 ? -5.859 5 -3.551 1 95.44 56 SER B CA 1
ATOM 1629 C C . SER B 1 56 ? -4.598 4.504 -2.855 1 95.44 56 SER B C 1
ATOM 1631 O O . SER B 1 56 ? -3.959 5.25 -2.111 1 95.44 56 SER B O 1
ATOM 1633 N N . TRP B 1 57 ? -4.129 3.328 -3.256 1 95.31 57 TRP B N 1
ATOM 1634 C CA . TRP B 1 57 ? -2.879 2.818 -2.705 1 95.31 57 TRP B CA 1
ATOM 1635 C C . TRP B 1 57 ? -1.682 3.557 -3.297 1 95.31 57 TRP B C 1
ATOM 1637 O O . TRP B 1 57 ? -0.645 3.695 -2.645 1 95.31 57 TRP B O 1
ATOM 1647 N N . ALA B 1 58 ? -1.832 4.023 -4.523 1 94.81 58 ALA B N 1
ATOM 1648 C CA . ALA B 1 58 ? -0.749 4.801 -5.117 1 94.81 58 ALA B CA 1
ATOM 1649 C C . ALA B 1 58 ? -0.358 5.969 -4.219 1 94.81 58 ALA B C 1
ATOM 1651 O O . ALA B 1 58 ? 0.828 6.27 -4.062 1 94.81 58 ALA B O 1
ATOM 1652 N N . ASP B 1 59 ? -1.359 6.531 -3.562 1 96.81 59 ASP B N 1
ATOM 1653 C CA . ASP B 1 59 ? -1.107 7.645 -2.656 1 96.81 59 ASP B CA 1
ATOM 1654 C C . ASP B 1 59 ? -0.839 7.148 -1.236 1 96.81 59 ASP B C 1
ATOM 1656 O O . ASP B 1 59 ? 0.058 7.652 -0.557 1 96.81 59 ASP B O 1
ATOM 1660 N N . ALA B 1 60 ? -1.596 6.152 -0.796 1 97.62 60 ALA B N 1
ATOM 1661 C CA . ALA B 1 60 ? -1.425 5.629 0.556 1 97.62 60 ALA B CA 1
ATOM 1662 C C . ALA B 1 60 ? -0.029 5.039 0.743 1 97.62 60 ALA B C 1
ATOM 1664 O O . ALA B 1 60 ? 0.463 4.938 1.869 1 97.62 60 ALA B O 1
ATOM 1665 N N . GLY B 1 61 ? 0.58 4.672 -0.369 1 95.62 61 GLY B N 1
ATOM 1666 C CA . GLY B 1 61 ? 1.94 4.16 -0.328 1 95.62 61 GLY B CA 1
ATOM 1667 C C . GLY B 1 61 ? 2.936 5.152 0.248 1 95.62 61 GLY B C 1
ATOM 1668 O O . GLY B 1 61 ? 3.92 4.758 0.874 1 95.62 61 GLY B O 1
ATOM 1669 N N . ASP B 1 62 ? 2.678 6.402 0.029 1 94.81 62 ASP B N 1
ATOM 1670 C CA . ASP B 1 62 ? 3.543 7.434 0.588 1 94.81 62 ASP B CA 1
ATOM 1671 C C . ASP B 1 62 ? 3.543 7.387 2.115 1 94.81 62 ASP B C 1
ATOM 1673 O O . ASP B 1 62 ? 4.57 7.633 2.75 1 94.81 62 ASP B O 1
ATOM 1677 N N . VAL B 1 63 ? 2.393 7.051 2.668 1 96.56 63 VAL B N 1
ATOM 1678 C CA . VAL B 1 63 ? 2.279 6.938 4.117 1 96.56 63 VAL B CA 1
ATOM 1679 C C . VAL B 1 63 ? 2.988 5.672 4.594 1 96.56 63 VAL B C 1
ATOM 1681 O O . VAL B 1 63 ? 3.754 5.707 5.559 1 96.56 63 VAL B O 1
ATOM 1684 N N . LEU B 1 64 ? 2.795 4.594 3.898 1 96.06 64 LEU B N 1
ATOM 1685 C CA . LEU B 1 64 ? 3.396 3.312 4.246 1 96.06 64 LEU B CA 1
ATOM 1686 C C . LEU B 1 64 ? 4.918 3.4 4.215 1 96.06 64 LEU B C 1
ATOM 1688 O O . LEU B 1 64 ? 5.598 2.797 5.047 1 96.06 64 LEU B O 1
ATOM 1692 N N . ALA B 1 65 ? 5.395 4.156 3.279 1 91.81 65 ALA B N 1
ATOM 1693 C CA . ALA B 1 65 ? 6.84 4.293 3.115 1 91.81 65 ALA B CA 1
ATOM 1694 C C . ALA B 1 65 ? 7.469 4.957 4.336 1 91.81 65 ALA B C 1
ATOM 1696 O O . ALA B 1 65 ? 8.664 4.801 4.586 1 91.81 65 ALA B O 1
ATOM 1697 N N . ARG B 1 66 ? 6.664 5.641 5.137 1 93.75 66 ARG B N 1
ATOM 1698 C CA . ARG B 1 66 ? 7.172 6.332 6.316 1 93.75 66 ARG B CA 1
ATOM 1699 C C . ARG B 1 66 ? 7.133 5.422 7.543 1 93.75 66 ARG B C 1
ATOM 1701 O O . ARG B 1 66 ? 7.684 5.766 8.594 1 93.75 66 ARG B O 1
ATOM 1708 N N . ALA B 1 67 ? 6.535 4.32 7.441 1 96 67 ALA B N 1
ATOM 1709 C CA . ALA B 1 67 ? 6.359 3.455 8.609 1 96 67 ALA B CA 1
ATOM 1710 C C . ALA B 1 67 ? 7.629 2.66 8.898 1 96 67 ALA B C 1
ATOM 1712 O O . ALA B 1 67 ? 8.125 1.939 8.031 1 96 67 ALA B O 1
ATOM 1713 N N . ASP B 1 68 ? 8.102 2.789 10.102 1 96.75 68 ASP B N 1
ATOM 1714 C CA . ASP B 1 68 ? 9.242 2.004 10.562 1 96.75 68 ASP B CA 1
ATOM 1715 C C . ASP B 1 68 ? 8.781 0.688 11.188 1 96.75 68 ASP B C 1
ATOM 1717 O O . ASP B 1 68 ? 9.539 -0.285 11.219 1 96.75 68 ASP B O 1
ATOM 1721 N N . ALA B 1 69 ? 7.703 0.722 11.75 1 98.12 69 ALA B N 1
ATOM 1722 C CA . ALA B 1 69 ? 7.027 -0.442 12.32 1 98.12 69 ALA B CA 1
ATOM 1723 C C . ALA B 1 69 ? 5.52 -0.359 12.117 1 98.12 69 ALA B C 1
ATOM 1725 O O . ALA B 1 69 ? 4.926 0.715 12.242 1 98.12 69 ALA B O 1
ATOM 1726 N N . LEU B 1 70 ? 4.965 -1.484 11.828 1 98.25 70 LEU B N 1
ATOM 1727 C CA . LEU B 1 70 ? 3.535 -1.534 11.539 1 98.25 70 LEU B CA 1
ATOM 1728 C C . LEU B 1 70 ? 2.928 -2.85 12.008 1 98.25 70 LEU B C 1
ATOM 1730 O O . LEU B 1 70 ? 3.504 -3.918 11.789 1 98.25 70 LEU B O 1
ATOM 1734 N N . SER B 1 71 ? 1.88 -2.768 12.688 1 98.5 71 SER B N 1
ATOM 1735 C CA . SER B 1 71 ? 1.054 -3.91 13.062 1 98.5 71 SER B CA 1
ATOM 1736 C C . SER B 1 71 ? -0.394 -3.713 12.625 1 98.5 71 SER B C 1
ATOM 1738 O O . SER B 1 71 ? -1.015 -2.699 12.953 1 98.5 71 SER B O 1
ATOM 1740 N N . VAL B 1 72 ? -0.864 -4.645 11.914 1 98.38 72 VAL B N 1
ATOM 1741 C CA . VAL B 1 72 ? -2.213 -4.574 11.359 1 98.38 72 VAL B CA 1
ATOM 1742 C C . VAL B 1 72 ? -2.984 -5.844 11.719 1 98.38 72 VAL B C 1
ATOM 1744 O O . VAL B 1 72 ? -2.441 -6.945 11.648 1 98.38 72 VAL B O 1
ATOM 1747 N N . ALA B 1 73 ? -4.164 -5.684 12.078 1 98.12 73 ALA B N 1
ATOM 1748 C CA . ALA B 1 73 ? -5.066 -6.805 12.32 1 98.12 73 ALA B CA 1
ATOM 1749 C C . ALA B 1 73 ? -6.465 -6.512 11.781 1 98.12 73 ALA B C 1
ATOM 1751 O O . ALA B 1 73 ? -7.051 -5.477 12.094 1 98.12 73 ALA B O 1
ATOM 1752 N N . ARG B 1 74 ? -6.891 -7.359 10.977 1 96.81 74 ARG B N 1
ATOM 1753 C CA . ARG B 1 74 ? -8.281 -7.289 10.523 1 96.81 74 ARG B CA 1
ATOM 1754 C C . ARG B 1 74 ? -9.203 -8.031 11.484 1 96.81 74 ARG B C 1
ATOM 1756 O O . ARG B 1 74 ? -8.945 -9.18 11.844 1 96.81 74 ARG B O 1
ATOM 1763 N N . ARG B 1 75 ? -10.227 -7.41 11.82 1 95.31 75 ARG B N 1
ATOM 1764 C CA . ARG B 1 75 ? -11.188 -7.984 12.758 1 95.31 75 ARG B CA 1
ATOM 1765 C C . ARG B 1 75 ? -12.273 -8.758 12.031 1 95.31 75 ARG B C 1
ATOM 1767 O O . ARG B 1 75 ? -12.375 -8.688 10.805 1 95.31 75 ARG B O 1
ATOM 1774 N N . ASP B 1 76 ? -13.078 -9.453 12.789 1 92.88 76 ASP B N 1
ATOM 1775 C CA . ASP B 1 76 ? -14.133 -10.289 12.227 1 92.88 76 ASP B CA 1
ATOM 1776 C C . ASP B 1 76 ? -15.219 -9.445 11.57 1 92.88 76 ASP B C 1
ATOM 1778 O O . ASP B 1 76 ? -15.883 -9.891 10.633 1 92.88 76 ASP B O 1
ATOM 1782 N N . ASP B 1 77 ? -15.422 -8.227 12.07 1 93.75 77 ASP B N 1
ATOM 1783 C CA . ASP B 1 77 ? -16.453 -7.359 11.523 1 93.75 77 ASP B CA 1
ATOM 1784 C C . ASP B 1 77 ? -15.977 -6.648 10.266 1 93.75 77 ASP B C 1
ATOM 1786 O O . ASP B 1 77 ? -16.672 -5.797 9.711 1 93.75 77 ASP B O 1
ATOM 1790 N N . GLY B 1 78 ? -14.758 -6.883 9.875 1 92.56 78 GLY B N 1
ATOM 1791 C CA . GLY B 1 78 ? -14.227 -6.328 8.648 1 92.56 78 GLY B CA 1
ATOM 1792 C C . GLY B 1 78 ? -13.367 -5.094 8.867 1 92.56 78 GLY B C 1
ATOM 1793 O O . GLY B 1 78 ? -12.648 -4.66 7.965 1 92.56 78 GLY B O 1
ATOM 1794 N N . ARG B 1 79 ? -13.484 -4.523 10.062 1 96.94 79 ARG B N 1
ATOM 1795 C CA . ARG B 1 79 ? -12.672 -3.348 10.375 1 96.94 79 ARG B CA 1
ATOM 1796 C C . ARG B 1 79 ? -11.211 -3.725 10.555 1 96.94 79 ARG B C 1
ATOM 1798 O O . ARG B 1 79 ? -10.891 -4.871 10.883 1 96.94 79 ARG B O 1
ATOM 1805 N N . VAL B 1 80 ? -10.391 -2.76 10.312 1 97.94 80 VAL B N 1
ATOM 1806 C CA . VAL B 1 80 ? -8.953 -2.998 10.391 1 97.94 80 VAL B CA 1
ATOM 1807 C C . VAL B 1 80 ? -8.352 -2.121 11.484 1 97.94 80 VAL B C 1
ATOM 1809 O O . VAL B 1 80 ? -8.648 -0.927 11.57 1 97.94 80 VAL B O 1
ATOM 1812 N N . GLU B 1 81 ? -7.535 -2.701 12.336 1 98.5 81 GLU B N 1
ATOM 1813 C CA . GLU B 1 81 ? -6.754 -1.979 13.336 1 98.5 81 GLU B CA 1
ATOM 1814 C C . GLU B 1 81 ? -5.301 -1.824 12.891 1 98.5 81 GLU B C 1
ATOM 1816 O O . GLU B 1 81 ? -4.695 -2.771 12.383 1 98.5 81 GLU B O 1
ATOM 1821 N N . CYS B 1 82 ? -4.82 -0.671 13.102 1 98.5 82 CYS B N 1
ATOM 1822 C CA . CYS B 1 82 ? -3.455 -0.372 12.695 1 98.5 82 CYS B CA 1
ATOM 1823 C C . CYS B 1 82 ? -2.691 0.334 13.805 1 98.5 82 CYS B C 1
ATOM 1825 O O . CYS B 1 82 ? -3.189 1.297 14.391 1 98.5 82 CYS B O 1
ATOM 1827 N N . THR B 1 83 ? -1.557 -0.139 14.188 1 98.75 83 THR B N 1
ATOM 1828 C CA . THR B 1 83 ? -0.58 0.504 15.055 1 98.75 83 THR B CA 1
ATOM 1829 C C . THR B 1 83 ? 0.749 0.699 14.328 1 98.75 83 THR B C 1
ATOM 1831 O O . THR B 1 83 ? 1.292 -0.246 13.758 1 98.75 83 THR B O 1
ATOM 1834 N N . ALA B 1 84 ? 1.267 1.886 14.367 1 98.62 84 ALA B N 1
ATOM 1835 C CA . ALA B 1 84 ? 2.455 2.119 13.547 1 98.62 84 ALA B CA 1
ATOM 1836 C C . ALA B 1 84 ? 3.35 3.186 14.172 1 98.62 84 ALA B C 1
ATOM 1838 O O . ALA B 1 84 ? 2.863 4.082 14.867 1 98.62 84 ALA B O 1
ATOM 1839 N N . ARG B 1 85 ? 4.621 3.045 13.992 1 98.44 85 ARG B N 1
ATOM 1840 C CA . ARG B 1 85 ? 5.625 4.082 14.211 1 98.44 85 ARG B CA 1
ATOM 1841 C C . ARG B 1 85 ? 6.113 4.652 12.883 1 98.44 85 ARG B C 1
ATOM 1843 O O . ARG B 1 85 ? 6.477 3.902 11.977 1 98.44 85 ARG B O 1
ATOM 1850 N N . PHE B 1 86 ? 6.086 5.918 12.789 1 96.94 86 PHE B N 1
ATOM 1851 C CA . PHE B 1 86 ? 6.473 6.559 11.539 1 96.94 86 PHE B CA 1
ATOM 1852 C C . PHE B 1 86 ? 7.77 7.344 11.711 1 96.94 86 PHE B C 1
ATOM 1854 O O . PHE B 1 86 ? 7.98 7.98 12.742 1 96.94 86 PHE B O 1
ATOM 1861 N N . ALA B 1 87 ? 8.523 7.258 10.664 1 94 87 ALA B N 1
ATOM 1862 C CA . ALA B 1 87 ? 9.773 8.008 10.672 1 94 87 ALA B CA 1
ATOM 1863 C C . ALA B 1 87 ? 9.523 9.492 10.93 1 94 87 ALA B C 1
ATOM 1865 O O . ALA B 1 87 ? 8.641 10.094 10.32 1 94 87 ALA B O 1
ATOM 1866 N N . GLY B 1 88 ? 10.305 10.086 11.812 1 91.38 88 GLY B N 1
ATOM 1867 C CA . GLY B 1 88 ? 10.211 11.508 12.094 1 91.38 88 GLY B CA 1
ATOM 1868 C C . GLY B 1 88 ? 9.07 11.859 13.031 1 91.38 88 GLY B C 1
ATOM 1869 O O . GLY B 1 88 ? 8.812 13.039 13.289 1 91.38 88 GLY B O 1
ATOM 1870 N N . VAL B 1 89 ? 8.336 10.891 13.43 1 94.25 89 VAL B N 1
ATOM 1871 C CA . VAL B 1 89 ? 7.223 11.086 14.352 1 94.25 89 VAL B CA 1
ATOM 1872 C C . VAL B 1 89 ? 7.477 10.305 15.641 1 94.25 89 VAL B C 1
ATOM 1874 O O . VAL B 1 89 ? 7.691 9.094 15.609 1 94.25 89 VAL B O 1
ATOM 1877 N N . ARG B 1 90 ? 7.488 10.898 16.75 1 93.44 90 ARG B N 1
ATOM 1878 C CA . ARG B 1 90 ? 7.832 10.266 18.031 1 93.44 90 ARG B CA 1
ATOM 1879 C C . ARG B 1 90 ? 6.695 9.367 18.516 1 93.44 90 ARG B C 1
ATOM 1881 O O . ARG B 1 90 ? 6.934 8.258 19 1 93.44 90 ARG B O 1
ATOM 1888 N N . ALA B 1 91 ? 5.484 9.914 18.391 1 96.56 91 ALA B N 1
ATOM 1889 C CA . ALA B 1 91 ? 4.328 9.203 18.922 1 96.56 91 ALA B CA 1
ATOM 1890 C C . ALA B 1 91 ? 3.975 7.992 18.062 1 96.56 91 ALA B C 1
ATOM 1892 O O . ALA B 1 91 ? 4.059 8.055 16.844 1 96.56 91 ALA B O 1
ATOM 1893 N N . VAL B 1 92 ? 3.619 6.906 18.703 1 97.94 92 VAL B N 1
ATOM 1894 C CA . VAL B 1 92 ? 3.039 5.762 18.016 1 97.94 92 VAL B CA 1
ATOM 1895 C C . VAL B 1 92 ? 1.59 6.062 17.641 1 97.94 92 VAL B C 1
ATOM 1897 O O . VAL B 1 92 ? 0.822 6.57 18.469 1 97.94 92 VAL B O 1
ATOM 1900 N N . GLY B 1 93 ? 1.263 5.816 16.359 1 98.44 93 GLY B N 1
ATOM 1901 C CA . GLY B 1 93 ? -0.105 6.008 15.906 1 98.44 93 GLY B CA 1
ATOM 1902 C C . GLY B 1 93 ? -0.935 4.738 15.961 1 98.44 93 GLY B C 1
ATOM 1903 O O . GLY B 1 93 ? -0.472 3.67 15.555 1 98.44 93 GLY B O 1
ATOM 1904 N N . CYS B 1 94 ? -2.131 4.867 16.484 1 98.38 94 CYS B N 1
ATOM 1905 C CA . CYS B 1 94 ? -3.076 3.756 16.516 1 98.38 94 CYS B CA 1
ATOM 1906 C C . CYS B 1 94 ? -4.461 4.203 16.062 1 98.38 94 CYS B C 1
ATOM 1908 O O . CYS B 1 94 ? -4.973 5.219 16.531 1 98.38 94 CYS B O 1
ATOM 1910 N N . ALA B 1 95 ? -4.957 3.482 15.188 1 98.62 95 ALA B N 1
ATOM 1911 C CA . ALA B 1 95 ? -6.305 3.805 14.719 1 98.62 95 ALA B CA 1
ATOM 1912 C C . ALA B 1 95 ? -6.953 2.6 14.047 1 98.62 95 ALA B C 1
ATOM 1914 O O . ALA B 1 95 ? -6.277 1.617 13.734 1 98.62 95 ALA B O 1
ATOM 1915 N N . ASP B 1 96 ? -8.219 2.643 13.922 1 98.19 96 ASP B N 1
ATOM 1916 C CA . ASP B 1 96 ? -8.961 1.655 13.148 1 98.19 96 ASP B CA 1
ATOM 1917 C C . ASP B 1 96 ? -9.703 2.316 11.992 1 98.19 96 ASP B C 1
ATOM 1919 O O . ASP B 1 96 ? -9.82 3.543 11.938 1 98.19 96 ASP B O 1
ATOM 1923 N N . GLY B 1 97 ? -10.117 1.545 11.047 1 98 97 GLY B N 1
ATOM 1924 C CA . GLY B 1 97 ? -10.859 2.016 9.891 1 98 97 GLY B CA 1
ATOM 1925 C C . GLY B 1 97 ? -11.562 0.899 9.141 1 98 97 GLY B C 1
ATOM 1926 O O . GLY B 1 97 ? -11.391 -0.278 9.461 1 98 97 GLY B O 1
ATOM 1927 N N . PRO B 1 98 ? -12.445 1.348 8.273 1 97.06 98 PRO B N 1
ATOM 1928 C CA . PRO B 1 98 ? -13.172 0.35 7.488 1 97.06 98 PRO B CA 1
ATOM 1929 C C . PRO B 1 98 ? -12.258 -0.489 6.602 1 97.06 98 PRO B C 1
ATOM 1931 O O . PRO B 1 98 ? -12.641 -1.582 6.176 1 97.06 98 PRO B O 1
ATOM 1934 N N . ASP B 1 99 ? -11.102 -0.014 6.27 1 95.94 99 ASP B N 1
ATOM 1935 C CA . ASP B 1 99 ? -10.062 -0.736 5.539 1 95.94 99 ASP B CA 1
ATOM 1936 C C . ASP B 1 99 ? -8.672 -0.293 5.984 1 95.94 99 ASP B C 1
ATOM 1938 O O . ASP B 1 99 ? -8.539 0.606 6.816 1 95.94 99 ASP B O 1
ATOM 1942 N N . LEU B 1 100 ? -7.707 -0.911 5.438 1 96.31 100 LEU B N 1
ATOM 1943 C CA . LEU B 1 100 ? -6.34 -0.675 5.891 1 96.31 100 LEU B CA 1
ATOM 1944 C C . LEU B 1 100 ? -5.883 0.732 5.523 1 96.31 100 LEU B C 1
ATOM 1946 O O . LEU B 1 100 ? -5.168 1.378 6.297 1 96.31 100 LEU B O 1
ATOM 1950 N N . ARG B 1 101 ? -6.273 1.199 4.383 1 97.12 101 ARG B N 1
ATOM 1951 C CA . ARG B 1 101 ? -5.828 2.523 3.963 1 97.12 101 ARG B CA 1
ATOM 1952 C C . ARG B 1 101 ? -6.293 3.594 4.945 1 97.12 101 ARG B C 1
ATOM 1954 O O . ARG B 1 101 ? -5.5 4.438 5.371 1 97.12 101 ARG B O 1
ATOM 1961 N N . VAL B 1 102 ? -7.555 3.494 5.293 1 98.25 102 VAL B N 1
ATOM 1962 C CA . VAL B 1 102 ? -8.141 4.484 6.191 1 98.25 102 VAL B CA 1
ATOM 1963 C C . VAL B 1 102 ? -7.539 4.328 7.59 1 98.25 102 VAL B C 1
ATOM 1965 O O . VAL B 1 102 ? -7.176 5.32 8.227 1 98.25 102 VAL B O 1
ATOM 1968 N N . ALA B 1 103 ? -7.414 3.143 8.078 1 98.5 103 ALA B N 1
ATOM 1969 C CA . ALA B 1 103 ? -6.816 2.896 9.391 1 98.5 103 ALA B CA 1
ATOM 1970 C C . ALA B 1 103 ? -5.391 3.443 9.453 1 98.5 103 ALA B C 1
ATOM 1972 O O . ALA B 1 103 ? -5.016 4.102 10.43 1 98.5 103 ALA B O 1
ATOM 1973 N N . LEU B 1 104 ? -4.625 3.168 8.438 1 98.19 104 LEU B N 1
ATOM 1974 C CA . LEU B 1 104 ? -3.244 3.627 8.344 1 98.19 104 LEU B CA 1
ATOM 1975 C C . LEU B 1 104 ? -3.176 5.152 8.336 1 98.19 104 LEU B C 1
ATOM 1977 O O . LEU B 1 104 ? -2.383 5.746 9.07 1 98.19 104 LEU B O 1
ATOM 1981 N N . ALA B 1 105 ? -4 5.699 7.469 1 98.5 105 ALA B N 1
ATOM 1982 C CA . ALA B 1 105 ? -4.02 7.152 7.355 1 98.5 105 ALA B CA 1
ATOM 1983 C C . ALA B 1 105 ? -4.398 7.805 8.688 1 98.5 105 ALA B C 1
ATOM 1985 O O . ALA B 1 105 ? -3.768 8.773 9.109 1 98.5 105 ALA B O 1
ATOM 1986 N N . ARG B 1 106 ? -5.438 7.285 9.32 1 98.81 106 ARG B N 1
ATOM 1987 C CA . ARG B 1 106 ? -5.859 7.809 10.617 1 98.81 106 ARG B CA 1
ATOM 1988 C C . ARG B 1 106 ? -4.754 7.664 11.656 1 98.81 106 ARG B C 1
ATOM 1990 O O . ARG B 1 106 ? -4.512 8.578 12.445 1 98.81 106 ARG B O 1
ATOM 1997 N N . ALA B 1 107 ? -4.102 6.57 11.695 1 98.81 107 ALA B N 1
ATOM 1998 C CA . ALA B 1 107 ? -2.998 6.348 12.625 1 98.81 107 ALA B CA 1
ATOM 1999 C C . ALA B 1 107 ? -1.881 7.363 12.398 1 98.81 107 ALA B C 1
ATOM 2001 O O . ALA B 1 107 ? -1.31 7.891 13.359 1 98.81 107 ALA B O 1
ATOM 2002 N N . PHE B 1 108 ? -1.594 7.641 11.141 1 98.69 108 PHE B N 1
ATOM 2003 C CA . PHE B 1 108 ? -0.533 8.57 10.773 1 98.69 108 PHE B CA 1
ATOM 2004 C C . PHE B 1 108 ? -0.878 9.984 11.219 1 98.69 108 PHE B C 1
ATOM 2006 O O . PHE B 1 108 ? -0.061 10.664 11.844 1 98.69 108 PHE B O 1
ATOM 2013 N N . VAL B 1 109 ? -2.076 10.414 10.867 1 98.44 109 VAL B N 1
ATOM 2014 C CA . VAL B 1 109 ? -2.523 11.75 11.242 1 98.44 109 VAL B CA 1
ATOM 2015 C C . VAL B 1 109 ? -2.545 11.883 12.766 1 98.44 109 VAL B C 1
ATOM 2017 O O . VAL B 1 109 ? -2.086 12.891 13.312 1 98.44 109 VAL B O 1
ATOM 2020 N N . ARG B 1 110 ? -3.025 10.867 13.422 1 98.62 110 ARG B N 1
ATOM 2021 C CA . ARG B 1 110 ? -3.094 10.891 14.883 1 98.62 110 ARG B CA 1
ATOM 2022 C C . ARG B 1 110 ? -1.698 10.969 15.492 1 98.62 110 ARG B C 1
ATOM 2024 O O . ARG B 1 110 ? -1.484 11.695 16.469 1 98.62 110 ARG B O 1
ATOM 2031 N N . ALA B 1 111 ? -0.828 10.234 14.977 1 98.31 111 ALA B N 1
ATOM 2032 C CA . ALA B 1 111 ? 0.546 10.266 15.469 1 98.31 111 ALA B CA 1
ATOM 2033 C C . ALA B 1 111 ? 1.147 11.664 15.336 1 98.31 111 ALA B C 1
ATOM 2035 O O . ALA B 1 111 ? 1.914 12.102 16.203 1 98.31 111 ALA B O 1
ATOM 2036 N N . ARG B 1 112 ? 0.824 12.32 14.258 1 96.94 112 ARG B N 1
ATOM 2037 C CA . ARG B 1 112 ? 1.439 13.609 13.93 1 96.94 112 ARG B CA 1
ATOM 2038 C C . ARG B 1 112 ? 0.737 14.75 14.656 1 96.94 112 ARG B C 1
ATOM 2040 O O . ARG B 1 112 ? 1.383 15.703 15.094 1 96.94 112 ARG B O 1
ATOM 2047 N N . PHE B 1 113 ? -0.614 14.664 14.758 1 96.56 113 PHE B N 1
ATOM 2048 C CA . PHE B 1 113 ? -1.358 15.852 15.156 1 96.56 113 PHE B CA 1
ATOM 2049 C C . PHE B 1 113 ? -2.17 15.578 16.422 1 96.56 113 PHE B C 1
ATOM 2051 O O . PHE B 1 113 ? -2.738 16.5 17.016 1 96.56 113 PHE B O 1
ATOM 2058 N N . GLY B 1 114 ? -2.293 14.289 16.828 1 97.75 114 GLY B N 1
ATOM 2059 C CA . GLY B 1 114 ? -3.066 13.953 18 1 97.75 114 GLY B CA 1
ATOM 2060 C C . GLY B 1 114 ? -4.496 13.555 17.688 1 97.75 114 GLY B C 1
ATOM 2061 O O . GLY B 1 114 ? -4.793 13.102 16.578 1 97.75 114 GLY B O 1
ATOM 2062 N N . ASP B 1 115 ? -5.367 13.711 18.625 1 98.06 115 ASP B N 1
ATOM 2063 C CA . ASP B 1 115 ? -6.691 13.102 18.547 1 98.06 115 ASP B CA 1
ATOM 2064 C C . ASP B 1 115 ? -7.676 14.016 17.828 1 98.06 115 ASP B C 1
ATOM 2066 O O . ASP B 1 115 ? -8.766 13.586 17.438 1 98.06 115 ASP B O 1
ATOM 2070 N N . ALA B 1 116 ? -7.223 15.242 17.656 1 98 116 ALA B N 1
ATOM 2071 C CA . ALA B 1 116 ? -8.133 16.188 17.016 1 98 116 ALA B CA 1
ATOM 2072 C C . ALA B 1 116 ? -7.379 17.125 16.094 1 98 116 ALA B C 1
ATOM 2074 O O . ALA B 1 116 ? -6.234 17.5 16.359 1 98 116 ALA B O 1
ATOM 2075 N N . VAL B 1 117 ? -8.086 17.516 15.023 1 97.44 117 VAL B N 1
ATOM 2076 C CA . VAL B 1 117 ? -7.551 18.484 14.062 1 97.44 117 VAL B CA 1
ATOM 2077 C C . VAL B 1 117 ? -8.633 19.484 13.68 1 97.44 117 VAL B C 1
ATOM 2079 O O . VAL B 1 117 ? -9.812 19.297 14 1 97.44 117 VAL B O 1
ATOM 2082 N N . ASP B 1 118 ? -8.211 20.531 13.031 1 95.81 118 ASP B N 1
ATOM 2083 C CA . ASP B 1 118 ? -9.164 21.562 12.625 1 95.81 118 ASP B CA 1
ATOM 2084 C C . ASP B 1 118 ? -9.836 21.203 11.305 1 95.81 118 ASP B C 1
ATOM 2086 O O . ASP B 1 118 ? -9.336 20.359 10.562 1 95.81 118 ASP B O 1
ATOM 2090 N N . THR B 1 119 ? -10.977 21.828 11.023 1 95.56 119 THR B N 1
ATOM 2091 C CA . THR B 1 119 ? -11.617 21.688 9.727 1 95.56 119 THR B CA 1
ATOM 2092 C C . THR B 1 119 ? -10.773 22.328 8.633 1 95.56 119 THR B C 1
ATOM 2094 O O . THR B 1 119 ? -10.359 23.484 8.766 1 95.56 119 THR B O 1
ATOM 2097 N N . PRO B 1 120 ? -10.5 21.594 7.602 1 94.88 120 PRO B N 1
ATOM 2098 C CA . PRO B 1 120 ? -9.719 22.188 6.512 1 94.88 120 PRO B CA 1
ATOM 2099 C C . PRO B 1 120 ? -10.422 23.359 5.844 1 94.88 120 PRO B C 1
ATOM 2101 O O . PRO B 1 120 ? -11.648 23.344 5.691 1 94.88 120 PRO B O 1
ATOM 2104 N N . PRO B 1 121 ? -9.625 24.344 5.422 1 92.81 121 PRO B N 1
ATOM 2105 C CA . PRO B 1 121 ? -10.234 25.438 4.664 1 92.81 121 PRO B CA 1
ATOM 2106 C C . PRO B 1 121 ? -10.805 24.984 3.324 1 92.81 121 PRO B C 1
ATOM 2108 O O . PRO B 1 121 ? -10.25 24.078 2.686 1 92.81 121 PRO B O 1
ATOM 2111 N N . GLU B 1 122 ? -11.82 25.578 2.824 1 89.25 122 GLU B N 1
ATOM 2112 C CA . GLU B 1 122 ? -12.453 25.203 1.56 1 89.25 122 GLU B CA 1
ATOM 2113 C C . GLU B 1 122 ? -11.766 25.891 0.382 1 89.25 122 GLU B C 1
ATOM 2115 O O . GLU B 1 122 ? -11.664 25.328 -0.704 1 89.25 122 GLU B O 1
ATOM 2120 N N . LYS B 1 123 ? -11.289 27.141 0.661 1 90.94 123 LYS B N 1
ATOM 2121 C CA . LYS B 1 123 ? -10.664 27.938 -0.388 1 90.94 123 LYS B CA 1
ATOM 2122 C C . LYS B 1 123 ? -9.195 27.547 -0.567 1 90.94 123 LYS B C 1
ATOM 2124 O O . LYS B 1 123 ? -8.555 27.062 0.369 1 90.94 123 LYS B O 1
ATOM 2129 N N . PRO B 1 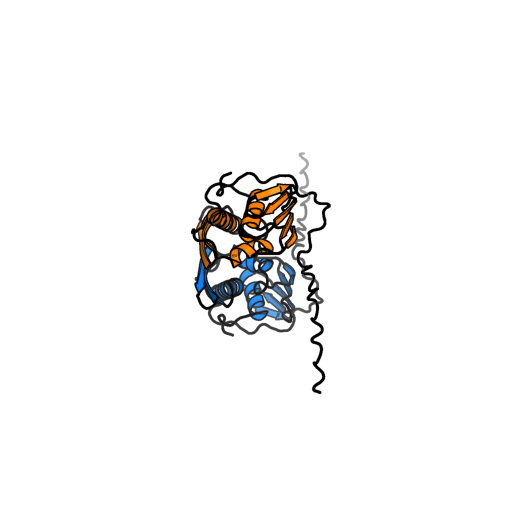124 ? -8.742 27.75 -1.746 1 93.69 124 PRO B N 1
ATOM 2130 C CA . PRO B 1 124 ? -7.309 27.516 -1.938 1 93.69 124 PRO B CA 1
ATOM 2131 C C . PRO B 1 124 ? -6.445 28.219 -0.896 1 93.69 124 PRO B C 1
ATOM 2133 O O . PRO B 1 124 ? -6.754 29.344 -0.499 1 93.69 124 PRO B O 1
ATOM 2136 N N . HIS B 1 125 ? -5.414 27.594 -0.408 1 94.44 125 HIS B N 1
ATOM 2137 C CA . HIS B 1 125 ? -4.594 28.172 0.652 1 94.44 125 HIS B CA 1
ATOM 2138 C C . HIS B 1 125 ? -3.207 27.531 0.681 1 94.44 125 HIS B C 1
ATOM 2140 O O . HIS B 1 125 ? -2.98 26.5 0.047 1 94.44 125 HIS B O 1
ATOM 2146 N N . GLN B 1 126 ? -2.379 28.156 1.264 1 94 126 GLN B N 1
ATOM 2147 C CA . GLN B 1 126 ? -1.024 27.672 1.496 1 94 126 GLN B CA 1
ATOM 2148 C C . GLN B 1 126 ? -0.78 27.406 2.979 1 94 126 GLN B C 1
ATOM 2150 O O . GLN B 1 126 ? -1.348 28.094 3.836 1 94 126 GLN B O 1
ATOM 2155 N N . VAL B 1 127 ? -0.059 26.359 3.25 1 93.19 127 VAL B N 1
ATOM 2156 C CA . VAL B 1 127 ? 0.344 26.062 4.621 1 93.19 127 VAL B CA 1
ATOM 2157 C C . VAL B 1 127 ? 1.862 26.156 4.746 1 93.19 127 VAL B C 1
ATOM 2159 O O . VAL B 1 127 ? 2.598 25.516 3.996 1 93.19 127 VAL B O 1
ATOM 2162 N N . ARG B 1 128 ? 2.307 26.953 5.586 1 87.56 128 ARG B N 1
ATOM 2163 C CA . ARG B 1 128 ? 3.725 27.125 5.887 1 87.56 128 ARG B CA 1
ATOM 2164 C C . ARG B 1 128 ? 3.961 27.156 7.395 1 87.56 128 ARG B C 1
ATOM 2166 O O . ARG B 1 128 ? 3.377 27.969 8.109 1 87.56 128 ARG B O 1
ATOM 2173 N N . GLY B 1 129 ? 4.887 26.25 7.848 1 84.81 129 GLY B N 1
ATOM 2174 C CA . GLY B 1 129 ? 5.129 26.188 9.281 1 84.81 129 GLY B CA 1
ATOM 2175 C C . GLY B 1 129 ? 3.867 25.984 10.094 1 84.81 129 GLY B C 1
ATOM 2176 O O . GLY B 1 129 ? 3.697 26.594 11.156 1 84.81 129 GLY B O 1
ATOM 2177 N N . GLY B 1 130 ? 2.975 25.281 9.516 1 85.81 130 GLY B N 1
ATOM 2178 C CA . GLY B 1 130 ? 1.726 25 10.203 1 85.81 130 GLY B CA 1
ATOM 2179 C C . GLY B 1 130 ? 0.703 26.109 10.078 1 85.81 130 GLY B C 1
ATOM 2180 O O . GLY B 1 130 ? -0.458 25.938 10.461 1 85.81 130 GLY B O 1
ATOM 2181 N N . LYS B 1 131 ? 1.135 27.219 9.516 1 89.81 131 LYS B N 1
ATOM 2182 C CA . LYS B 1 131 ? 0.241 28.375 9.383 1 89.81 131 LYS B CA 1
ATOM 2183 C C . LYS B 1 131 ? -0.455 28.359 8.023 1 89.81 131 LYS B C 1
ATOM 2185 O O . LYS B 1 131 ? 0.167 28.062 7 1 89.81 131 LYS B O 1
ATOM 2190 N N . ILE B 1 132 ? -1.737 28.688 8.023 1 92.25 132 ILE B N 1
ATOM 2191 C CA . ILE B 1 132 ? -2.551 28.703 6.812 1 92.25 132 ILE B CA 1
ATOM 2192 C C . ILE B 1 132 ? -2.646 30.125 6.277 1 92.25 132 ILE B C 1
ATOM 2194 O O . ILE B 1 132 ? -2.986 31.062 7.016 1 92.25 132 ILE B O 1
ATOM 2198 N N . GLU B 1 133 ? -2.299 30.312 5.043 1 90.56 133 GLU B N 1
ATOM 2199 C CA . GLU B 1 133 ? -2.422 31.609 4.367 1 90.56 133 GLU B CA 1
ATOM 2200 C C . GLU B 1 133 ? -3.178 31.469 3.049 1 90.56 133 GLU B C 1
ATOM 2202 O O . GLU B 1 133 ? -3.008 30.484 2.33 1 90.56 133 GLU B O 1
ATOM 2207 N N . PRO B 1 134 ? -4.062 32.5 2.846 1 86.81 134 PRO B N 1
ATOM 2208 C CA . PRO B 1 134 ? -4.746 32.438 1.552 1 86.81 134 PRO B CA 1
ATOM 2209 C C . PRO B 1 134 ? -3.775 32.469 0.371 1 86.81 134 PRO B C 1
ATOM 2211 O O . PRO B 1 134 ? -2.691 33.031 0.472 1 86.81 134 PRO B O 1
ATOM 2214 N N . TYR B 1 135 ? -4.004 31.656 -0.486 1 76.25 135 TYR B N 1
ATOM 2215 C CA . TYR B 1 135 ? -3.213 31.594 -1.709 1 76.25 135 TYR B CA 1
ATOM 2216 C C . TYR B 1 135 ? -4.066 31.938 -2.928 1 76.25 135 TYR B C 1
ATOM 2218 O O . TYR B 1 135 ? -5.184 31.422 -3.068 1 76.25 135 TYR B O 1
ATOM 2226 N N . ASP B 1 136 ? -3.818 33.094 -3.654 1 67.44 136 ASP B N 1
ATOM 2227 C CA . ASP B 1 136 ? -4.504 33.344 -4.918 1 67.44 136 ASP B CA 1
ATOM 2228 C C . ASP B 1 136 ? -4.004 32.406 -6.008 1 67.44 136 ASP B C 1
ATOM 2230 O O . ASP B 1 136 ? -2.805 32.375 -6.301 1 67.44 136 ASP B O 1
ATOM 2234 N N . ALA B 1 137 ? -4.684 31.328 -6.305 1 60.56 137 ALA B N 1
ATOM 2235 C CA . ALA B 1 137 ? -4.363 30.281 -7.262 1 60.56 137 ALA B CA 1
ATOM 2236 C C . ALA B 1 137 ? -3.633 30.844 -8.477 1 60.56 137 ALA B C 1
ATOM 2238 O O . ALA B 1 137 ? -2.82 30.156 -9.094 1 60.56 137 ALA B O 1
ATOM 2239 N N . GLY B 1 138 ? -3.898 31.984 -8.953 1 53 138 GLY B N 1
ATOM 2240 C CA . GLY B 1 138 ? -3.297 32.562 -10.148 1 53 138 GLY B CA 1
ATOM 2241 C C . GLY B 1 138 ? -1.822 32.875 -9.977 1 53 138 GLY B C 1
ATOM 2242 O O . GLY B 1 138 ? -1.156 33.281 -10.938 1 53 138 GLY B O 1
ATOM 2243 N N . GLU B 1 139 ? -1.376 32.812 -8.734 1 52.72 139 GLU B N 1
ATOM 2244 C CA . GLU B 1 139 ? 0.008 33.25 -8.594 1 52.72 139 GLU B CA 1
ATOM 2245 C C . GLU B 1 139 ? 0.982 32.125 -8.852 1 52.72 139 GLU B C 1
ATOM 2247 O O . GLU B 1 139 ? 0.784 31 -8.352 1 52.72 139 GLU B O 1
ATOM 2252 N N . PRO B 1 140 ? 1.81 32.25 -9.859 1 50.38 140 PRO B N 1
ATOM 2253 C CA . PRO B 1 140 ? 2.785 31.203 -10.188 1 50.38 140 PRO B CA 1
ATOM 2254 C C . PRO B 1 140 ? 3.562 30.719 -8.969 1 50.38 140 PRO B C 1
ATOM 2256 O O . PRO B 1 140 ? 3.789 31.484 -8.031 1 50.38 140 PRO B O 1
ATOM 2259 N N . ILE B 1 141 ? 3.654 29.469 -8.633 1 51.44 141 ILE B N 1
ATOM 2260 C CA . ILE B 1 141 ? 4.477 28.828 -7.617 1 51.44 141 ILE B CA 1
ATOM 2261 C C . ILE B 1 141 ? 5.883 29.422 -7.641 1 51.44 141 ILE B C 1
ATOM 2263 O O . ILE B 1 141 ? 6.535 29.453 -8.688 1 51.44 141 ILE B O 1
ATOM 2267 N N . PRO B 1 142 ? 6.293 30.219 -6.703 1 45.69 142 PRO B N 1
ATOM 2268 C CA . PRO B 1 142 ? 7.703 30.625 -6.762 1 45.69 142 PRO B CA 1
ATOM 2269 C C . PRO B 1 142 ? 8.648 29.438 -6.934 1 45.69 142 PRO B C 1
ATOM 2271 O O . PRO B 1 142 ? 8.484 28.406 -6.277 1 45.69 142 PRO B O 1
ATOM 2274 N N . GLN B 1 143 ? 8.992 29.172 -8.078 1 41.88 143 GLN B N 1
ATOM 2275 C CA . GLN B 1 143 ? 10.039 28.188 -8.328 1 41.88 143 GLN B CA 1
ATOM 2276 C C . GLN B 1 143 ? 11.273 28.453 -7.465 1 41.88 143 GLN B C 1
ATOM 2278 O O . GLN B 1 143 ? 11.867 29.531 -7.547 1 41.88 143 GLN B O 1
ATOM 2283 N N . HIS B 1 144 ? 11.188 28.188 -6.266 1 41.75 144 HIS B N 1
ATOM 2284 C CA . HIS B 1 144 ? 12.367 28.438 -5.453 1 41.75 144 HIS B CA 1
ATOM 2285 C C . HIS B 1 144 ? 13.641 27.984 -6.168 1 41.75 144 HIS B C 1
ATOM 2287 O O . HIS B 1 144 ? 14.734 28.062 -5.602 1 41.75 144 HIS B O 1
ATOM 2293 N N . GLY B 1 145 ? 13.469 27.141 -7.164 1 39.25 145 GLY B N 1
ATOM 2294 C CA . GLY B 1 145 ? 14.781 26.75 -7.641 1 39.25 145 GLY B CA 1
ATOM 2295 C C . GLY B 1 145 ? 15.586 27.922 -8.188 1 39.25 145 GLY B C 1
ATOM 2296 O O . GLY B 1 145 ? 16.625 27.719 -8.828 1 39.25 145 GLY B O 1
ATOM 2297 N N . ASP B 1 146 ? 14.953 29.078 -8.25 1 35.75 146 ASP B N 1
ATOM 2298 C CA . ASP B 1 146 ? 15.852 30.016 -8.906 1 35.75 146 ASP B CA 1
ATOM 2299 C C . ASP B 1 146 ? 16.953 30.469 -7.957 1 35.75 146 ASP B C 1
ATOM 2301 O O . ASP B 1 146 ? 16.859 31.531 -7.336 1 35.75 146 ASP B O 1
ATOM 2305 N N . ALA B 1 147 ? 17.531 29.578 -7.121 1 36.06 147 ALA B N 1
ATOM 2306 C CA . ALA B 1 147 ? 18.844 30.016 -6.66 1 36.06 147 ALA B CA 1
ATOM 2307 C C . ALA B 1 147 ? 19.672 30.578 -7.809 1 36.06 147 ALA B C 1
ATOM 2309 O O . ALA B 1 147 ? 19.953 29.875 -8.781 1 36.06 147 ALA B O 1
ATOM 2310 N N . SER B 1 148 ? 19.453 31.781 -8.133 1 33.38 148 SER B N 1
ATOM 2311 C CA . SER B 1 148 ? 20.344 32.562 -9 1 33.38 148 SER B CA 1
ATOM 2312 C C . SER B 1 148 ? 21.812 32.281 -8.664 1 33.38 148 SER B C 1
ATOM 2314 O O . SER B 1 148 ? 22.281 32.656 -7.59 1 33.38 148 SER B O 1
ATOM 2316 N N . ALA B 1 149 ? 22.344 31.141 -9.094 1 35.72 149 ALA B N 1
ATOM 2317 C CA . ALA B 1 149 ? 23.781 30.891 -9.148 1 35.72 149 ALA B CA 1
ATOM 2318 C C . ALA B 1 149 ? 24.531 32.094 -9.68 1 35.72 149 ALA B C 1
ATOM 2320 O O . ALA B 1 149 ? 24.969 32.125 -10.836 1 35.72 149 ALA B O 1
ATOM 2321 N N . THR B 1 150 ? 23.875 33.25 -9.477 1 34.94 150 THR B N 1
ATOM 2322 C CA . THR B 1 150 ? 24.734 34.344 -9.969 1 34.94 150 THR B CA 1
ATOM 2323 C C . THR B 1 150 ? 26.031 34.406 -9.188 1 34.94 150 THR B C 1
ATOM 2325 O O . THR B 1 150 ? 26.109 35.031 -8.133 1 34.94 150 THR B O 1
ATOM 2328 N N . GLY B 1 151 ? 26.531 33.219 -8.695 1 31.06 151 GLY B N 1
ATOM 2329 C CA . GLY B 1 151 ? 27.859 33.375 -8.125 1 31.06 151 GLY B CA 1
ATOM 2330 C C . GLY B 1 151 ? 28.812 34.125 -9.047 1 31.06 151 GLY B C 1
ATOM 2331 O O . GLY B 1 151 ? 28.875 33.812 -10.242 1 31.06 151 GLY B O 1
ATOM 2332 N N . ASN B 1 152 ? 29.016 35.406 -8.82 1 30.75 152 ASN B N 1
ATOM 2333 C CA . ASN B 1 152 ? 30.062 36.25 -9.398 1 30.75 152 ASN B CA 1
ATOM 2334 C C . ASN B 1 152 ? 31.406 35.531 -9.453 1 30.75 152 ASN B C 1
ATOM 2336 O O . ASN B 1 152 ? 31.938 35.125 -8.414 1 30.75 152 ASN B O 1
ATOM 2340 N N . ALA B 1 153 ? 31.625 34.656 -10.508 1 36.94 153 ALA B N 1
ATOM 2341 C CA . ALA B 1 153 ? 32.969 34.188 -10.828 1 36.94 153 ALA B CA 1
ATOM 2342 C C . ALA B 1 153 ? 34 35.281 -10.664 1 36.94 153 ALA B C 1
ATOM 2344 O O . ALA B 1 153 ? 33.969 36.281 -11.359 1 36.94 153 ALA B O 1
ATOM 2345 N N . GLY B 1 154 ? 34.469 35.531 -9.344 1 29.38 154 GLY B N 1
ATOM 2346 C CA . GLY B 1 154 ? 35.562 36.406 -8.984 1 29.38 154 GLY B CA 1
ATOM 2347 C C . GLY B 1 154 ? 36.75 36.312 -9.938 1 29.38 154 GLY B C 1
ATOM 2348 O O . GLY B 1 154 ? 37.094 35.219 -10.391 1 29.38 154 GLY B O 1
ATOM 2349 N N . ASP B 1 155 ? 36.906 37.219 -10.828 1 36.34 155 ASP B N 1
ATOM 2350 C CA . ASP B 1 155 ? 38.062 37.531 -11.703 1 36.34 155 ASP B CA 1
ATOM 2351 C C . ASP B 1 155 ? 39.375 37.438 -10.93 1 36.34 155 ASP B C 1
ATOM 2353 O O . ASP B 1 155 ? 39.625 38.25 -10.031 1 36.34 155 ASP B O 1
ATOM 2357 N N . ILE B 1 156 ? 39.781 36.25 -10.508 1 40.41 156 ILE B N 1
ATOM 2358 C CA . ILE B 1 156 ? 41.094 36.125 -9.906 1 40.41 156 ILE B CA 1
ATOM 2359 C C . ILE B 1 156 ? 42.156 36.656 -10.867 1 40.41 156 ILE B C 1
ATOM 2361 O O . ILE B 1 156 ? 42.375 36.094 -11.953 1 40.41 156 ILE B O 1
ATOM 2365 N N . ARG B 1 157 ? 42.438 37.938 -10.883 1 36.66 157 ARG B N 1
ATOM 2366 C CA . ARG B 1 157 ? 43.5 38.656 -11.547 1 36.66 157 ARG B CA 1
ATOM 2367 C C . ARG B 1 157 ? 44.844 38.031 -11.258 1 36.66 157 ARG B C 1
ATOM 2369 O O . ARG B 1 157 ? 45.188 37.781 -10.102 1 36.66 157 ARG B O 1
ATOM 2376 N N . SER B 1 158 ? 45.281 37.094 -12.164 1 40.06 158 SER B N 1
ATOM 2377 C CA . SER B 1 158 ? 46.625 36.562 -12.195 1 40.06 158 SER B CA 1
ATOM 2378 C C . SER B 1 158 ? 47.656 37.656 -12.016 1 40.06 158 SER B C 1
ATOM 2380 O O . SER B 1 158 ? 47.625 38.688 -12.711 1 40.06 158 SER B O 1
ATOM 2382 N N . VAL B 1 159 ? 48.125 37.969 -10.836 1 41.09 159 VAL B N 1
ATOM 2383 C CA . VAL B 1 159 ? 49.219 38.906 -10.516 1 41.09 159 VAL B CA 1
ATOM 2384 C C . VAL B 1 159 ? 50.438 38.594 -11.398 1 41.09 159 VAL B C 1
ATOM 2386 O O . VAL B 1 159 ? 50.938 37.469 -11.406 1 41.09 159 VAL B O 1
ATOM 2389 N N . PRO B 1 160 ? 50.656 39.375 -12.445 1 42.06 160 PRO B N 1
ATOM 2390 C CA . PRO B 1 160 ? 51.844 39.25 -13.289 1 42.06 160 PRO B CA 1
ATOM 2391 C C . PRO B 1 160 ? 53.156 39.25 -12.484 1 42.06 160 PRO B C 1
ATOM 2393 O O . PRO B 1 160 ? 53.281 40 -11.516 1 42.06 160 PRO B O 1
ATOM 2396 N N . ARG B 1 161 ? 53.719 38.062 -12.234 1 39.31 161 ARG B N 1
ATOM 2397 C CA . ARG B 1 161 ? 55.062 38 -11.648 1 39.31 161 ARG B CA 1
ATOM 2398 C C . ARG B 1 161 ? 56.031 38.938 -12.375 1 39.31 161 ARG B C 1
ATOM 2400 O O . ARG B 1 161 ? 56.156 38.875 -13.594 1 39.31 161 ARG B O 1
ATOM 2407 N N . MET B 1 162 ? 56.281 40.094 -11.812 1 34.62 162 MET B N 1
ATOM 2408 C CA . MET B 1 162 ? 57.406 40.906 -12.227 1 34.62 162 MET B CA 1
ATOM 2409 C C . MET B 1 162 ? 58.688 40.094 -12.219 1 34.62 162 MET B C 1
ATOM 2411 O O . MET B 1 162 ? 58.906 39.25 -11.359 1 34.62 162 MET B O 1
#

Foldseek 3Di:
DFLQPDAQLQLQVLLVVLQQDQAWKKWFQFSPPFTFIDTPHGLDHDHRDTATLRVDVVRLVSLVVQFPDKDWDADPVQKIWIWTDGHPFDFIFIYIDNDDSSRSSSRSSCSRPNGDDDGDDGHIWMAGSNDTGHDPSPPPDPPVVPPVCVVPPPPPPPPPPD/DFLQPDAQLQLQVLLVVLQLDQAWKKWFQFSPPFTFIQTPHGLDHDHRDTATLRVDVVRLVSLVVQFPDKDWDADPVQKIWIWTDGHPFDFIFIYIDNDDSSRSSSRSSCSRPNGDDDGDDGHIWMAGSNDTGHDPSPDPDPPVVPPVVVVPPPPPPPPPDD

Solvent-accessible surface area (backbone atoms only — not comparable to full-atom values): 17389 Å² total; per-residue (Å²): 80,54,31,82,69,52,50,61,45,64,37,24,48,45,42,51,52,55,42,23,38,62,83,23,58,36,35,32,70,26,37,70,93,48,27,22,31,30,22,84,40,67,76,37,74,37,77,71,33,78,48,42,28,59,80,31,39,61,43,31,38,60,57,57,71,36,44,40,29,38,37,37,41,52,46,94,89,53,35,17,38,24,39,34,34,35,69,98,39,88,44,69,10,66,25,49,24,78,37,64,48,40,3,46,49,30,8,50,34,27,30,69,60,36,67,49,47,78,82,77,69,72,63,35,28,27,34,46,68,82,42,79,39,85,38,69,80,86,55,77,75,78,64,68,76,67,68,71,74,72,69,75,77,72,79,76,72,77,75,76,80,125,79,54,31,81,68,53,49,62,44,64,36,24,48,45,40,52,51,56,42,23,40,64,83,24,57,36,34,34,69,27,35,71,94,48,27,22,30,30,22,85,40,66,75,37,74,37,76,72,33,78,48,43,27,59,80,30,40,62,42,31,38,58,58,56,72,37,45,39,29,39,40,37,40,50,46,94,87,53,36,18,39,24,39,33,34,36,68,99,38,88,45,70,10,64,25,50,23,79,37,62,48,40,3,46,47,30,7,52,36,29,29,70,61,38,66,50,46,79,81,78,68,71,60,37,27,26,33,46,69,83,39,78,40,87,40,69,81,84,54,75,75,78,64,71,76,67,65,72,77,68,67,76,79,73,79,77,75,78,74,77,81,126

Nearest PDB structures (foldseek):
  4qyb-assembly1_B  TM=7.814E-01  e=1.548E-05  Burkholderia cenocepacia J2315
  4qyb-assembly1_A  TM=7.208E-01  e=8.647E-05  Burkholderia cenocepacia J2315
  3zdt-assembly1_A  TM=2.766E-01  e=3.713E-01  Gallus gallus
  8xbt-assembly1_K  TM=6.059E-01  e=7.210E+00  Homo sapiens
  2d4r-assembly1_A  TM=3.862E-01  e=4.760E+00  Thermus thermophilus HB8

Radius of gyration: 25.84 Å; Cα contacts (8 Å, |Δi|>4): 684; chains: 2; bounding box: 120×67×50 Å

Organism: Burkholderia pseudomallei (strain K96243) (NCBI:txid272560)

Sequence (324 aa):
MRTDRLDGTRLDYWCARALAGDDATLRFVAVAPSVVVTVTSGALRKLDQRFAPSASWADAGDVLARADALSVARRDDGRVECTARFAGVRAVGCADGPDLRVALARAFVRARFGDAVDTPPEKPHQVRGGKIEPYDAGEPIPQHGDASATGNAGDIRSVPRMMRTDRLDGTRLDYWCARALAGDDATLRFVAVAPSVVVTVTSGALRKLDQRFAPSASWADAGDVLARADALSVARRDDGRVECTARFAGVRAVGCADGPDLRVALARAFVRARFGDAVDTPPEKPHQVRGGKIEPYDAGEPIPQHGDASATGNAGDIRSVPRM